Protein AF-A0A7V9L1H3-F1 (afdb_monomer)

Radius of gyration: 30.48 Å; Cα contacts (8 Å, |Δi|>4): 209; chains: 1; bounding box: 63×59×109 Å

Mean predicted aligned error: 13.99 Å

Nearest PDB structures (foldseek):
  8rhf-assembly1_B  TM=8.903E-01  e=8.163E-06  Pseudomonas aeruginosa
  8rhe-assembly2_B  TM=9.253E-01  e=2.000E-05  Pseudomonas aeruginosa
  8rhi-assembly1_A  TM=8.873E-01  e=1.047E-05  Pseudomonas aeruginosa
  8rhf-assembly2_A  TM=8.905E-01  e=1.343E-05  Pseudomonas aeruginosa
  8rhi-assembly1_B  TM=8.835E-01  e=1.559E-05  Pseudomonas aeruginosa

Foldseek 3Di:
DDDDDDDDDDDDDPDDDDDPPDPDDDPDDPPPPPPQVVCCVVVVDGPPDDPQDLVNVVVVLCCVQPPDDPPDPPPPPDDDPPPPDPPPDDPPPQDQLCRLPVVCPCSNVDDDFPADDRDDNVVSSLVCCCPPPPSNVVLVVLLVVLCVVCLVLLQVLCVVLVHGSVCLCQLCVQPSNQQADADPQGQGGSNRDDPVLCVVLPADDDPPDGCSSVSNSVSNSVSVLLVVLCVVPVHNVSSVVVSVPD

Secondary structure (DSSP, 8-state):
-------------------PPPPP--TTPPP----GGGGHHHHSS-TTS----HHHHHHHHHHHHSPPPP--TT--SS------------------HHHH-TT-GGGGGPPPPSSPP---HHHHHHHHHHHH-HHHHHHHHHHHHHHTTTHHHHHHHHHHHT--GGGHHHHHHHHTT-TT-B-TT--BTTTTB-HHHHHHTT--B-SS-BGGG-HHHHHHHHHHHHHHHHHHHSSHHHHHHHHHH-

pLDDT: mean 79.16, std 21.06, range [27.53, 98.44]

Solvent-accessible surface area (backbone atoms only — not comparable to full-atom values): 15414 Å² total; per-residue (Å²): 132,90,80,92,86,90,87,81,90,78,94,76,82,96,79,76,83,83,72,76,75,78,76,84,78,66,100,72,69,77,76,81,77,75,58,54,71,65,46,18,82,77,68,77,41,62,83,89,58,88,72,74,46,73,66,52,53,50,50,51,52,40,52,73,77,51,59,72,82,70,86,56,94,79,69,62,97,65,80,74,77,88,74,86,66,86,67,82,69,76,85,76,80,82,67,54,56,30,74,66,35,72,93,42,61,65,58,69,70,58,84,78,66,79,57,89,80,80,89,45,60,69,56,55,52,51,55,48,34,42,69,72,35,71,67,36,32,52,50,50,54,48,38,59,58,39,37,67,78,48,45,68,62,51,44,52,50,25,58,74,69,72,43,58,59,61,59,56,56,52,27,43,77,60,27,46,50,33,39,77,40,67,46,98,90,54,22,25,4,30,74,40,40,38,68,66,60,32,48,75,53,68,38,56,72,62,99,88,44,57,32,44,44,35,70,68,60,35,49,55,32,44,53,54,49,53,50,53,35,34,72,72,59,76,36,66,68,58,23,55,52,43,67,76,73,106

Sequence (246 aa):
MLWLSGFGASFADPTTTGTQPAPPVKPSEPELTQQLDHRRNVRGCPVGEDCESPDDVLRQFEMERIPPPGRDPWISSERSPATSKLEAGKPRIVKKPSELRPDAPWLDQLALPDLPIRWSQRLADFLVFYRDDPRGRSIMASWLRDQGRYRDLIVAQLRKAKLPEDLLYVAMIESSYDPNTLSRAGALGLWQFMPEAARIYGLRRDRWVDERRDPYRSTIAQMDYFRDLYQRFGEWHIALAAFNVG

Structure (mmCIF, N/CA/C/O backbone):
data_AF-A0A7V9L1H3-F1
#
_entry.id   AF-A0A7V9L1H3-F1
#
loop_
_atom_site.group_PDB
_atom_site.id
_atom_site.type_symbol
_atom_site.label_atom_id
_atom_site.label_alt_id
_atom_site.label_comp_id
_atom_site.label_asym_id
_atom_site.label_entity_id
_atom_site.label_seq_id
_atom_site.pdbx_PDB_ins_code
_atom_site.Cartn_x
_atom_site.Cartn_y
_atom_site.Cartn_z
_atom_site.occupancy
_atom_site.B_iso_or_equiv
_atom_site.auth_seq_id
_atom_site.auth_comp_id
_atom_site.auth_asym_id
_atom_site.auth_atom_id
_atom_site.pdbx_PDB_model_num
ATOM 1 N N . MET A 1 1 ? 25.663 45.304 79.152 1.00 36.34 1 MET A N 1
ATOM 2 C CA . MET A 1 1 ? 27.031 44.842 79.483 1.00 36.34 1 MET A CA 1
ATOM 3 C C . MET A 1 1 ? 27.484 43.971 78.310 1.00 36.34 1 MET A C 1
ATOM 5 O O . MET A 1 1 ? 26.850 42.949 78.120 1.00 36.34 1 MET A O 1
ATOM 9 N N . LEU A 1 2 ? 28.271 44.433 77.317 1.00 27.53 2 LEU A N 1
ATOM 10 C CA . LEU A 1 2 ? 29.734 44.706 77.340 1.00 27.53 2 LEU A CA 1
ATOM 11 C C . LEU A 1 2 ? 30.470 43.508 77.985 1.00 27.53 2 LEU A C 1
ATOM 13 O O . LEU A 1 2 ? 30.200 43.262 79.153 1.00 27.53 2 LEU A O 1
ATOM 17 N N . TRP A 1 3 ? 31.287 42.670 77.321 1.00 30.55 3 TRP A N 1
ATOM 18 C CA . TRP A 1 3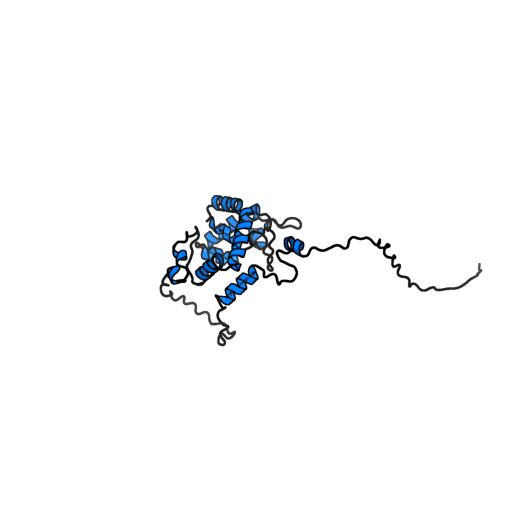 ? 32.437 42.843 76.391 1.00 30.55 3 TRP A CA 1
ATOM 19 C C . TRP A 1 3 ? 32.608 41.563 75.507 1.00 30.55 3 TRP A C 1
ATOM 21 O O . TRP A 1 3 ? 32.222 40.496 75.973 1.00 30.55 3 TRP A O 1
ATOM 31 N N . LEU A 1 4 ? 32.960 41.593 74.199 1.00 32.53 4 LEU A N 1
ATOM 32 C CA . LEU A 1 4 ? 34.310 41.691 73.552 1.00 32.53 4 LEU A CA 1
ATOM 33 C C . LEU A 1 4 ? 35.275 40.566 74.018 1.00 32.53 4 LEU A C 1
ATOM 35 O O . LEU A 1 4 ? 35.394 40.370 75.218 1.00 32.53 4 LEU A O 1
ATOM 39 N N . SER A 1 5 ? 35.974 39.745 73.214 1.00 36.53 5 SER A N 1
ATOM 40 C CA . SER A 1 5 ? 36.691 39.847 71.915 1.00 36.53 5 SER A CA 1
ATOM 41 C C . SER A 1 5 ? 36.932 38.391 71.411 1.00 36.53 5 SER A C 1
ATOM 43 O O . SER A 1 5 ? 36.895 37.484 72.232 1.00 36.53 5 SER A O 1
ATOM 45 N N . GLY A 1 6 ? 37.148 37.992 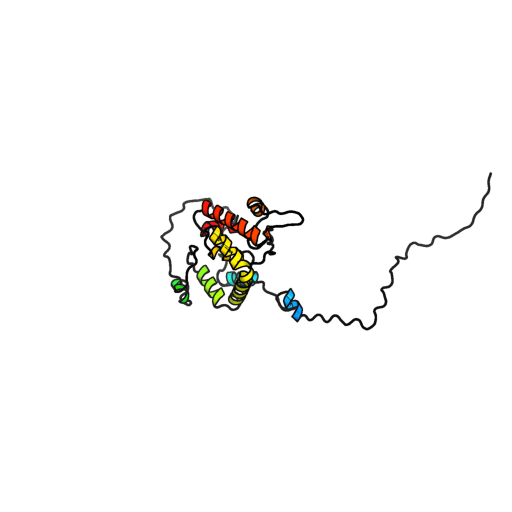70.151 1.00 35.50 6 GLY A N 1
ATOM 46 C CA . GLY A 1 6 ? 37.901 38.550 69.025 1.00 35.50 6 GLY A CA 1
ATOM 47 C C . GLY A 1 6 ? 39.010 37.548 68.634 1.00 35.50 6 GLY A C 1
ATOM 48 O O . GLY A 1 6 ? 39.806 37.230 69.498 1.00 35.50 6 GLY A O 1
ATOM 49 N N . PHE A 1 7 ? 39.003 37.033 67.394 1.00 37.28 7 PHE A N 1
ATOM 50 C CA . PHE A 1 7 ? 40.074 36.406 66.567 1.00 37.28 7 PHE A CA 1
ATOM 51 C C . PHE A 1 7 ? 39.317 35.687 65.423 1.00 37.28 7 PHE A C 1
ATOM 53 O O . PHE A 1 7 ? 38.383 34.948 65.701 1.00 37.28 7 PHE A O 1
ATOM 60 N N . GLY A 1 8 ? 39.537 35.849 64.121 1.00 31.91 8 GLY A N 1
ATOM 61 C CA . GLY A 1 8 ? 40.638 36.408 63.352 1.00 31.91 8 GLY A CA 1
ATOM 62 C C . GLY A 1 8 ? 40.927 35.444 62.191 1.00 31.91 8 GLY A C 1
ATOM 63 O O . GLY A 1 8 ? 41.394 34.346 62.448 1.00 31.91 8 GLY A O 1
ATOM 64 N N . ALA A 1 9 ? 40.666 35.895 60.956 1.00 36.53 9 ALA A N 1
ATOM 65 C CA . ALA A 1 9 ? 41.147 35.377 59.661 1.00 36.53 9 ALA A CA 1
ATOM 66 C C . ALA A 1 9 ? 40.685 33.975 59.194 1.00 36.53 9 ALA A C 1
ATOM 68 O O . ALA A 1 9 ? 40.995 32.956 59.789 1.00 36.53 9 ALA A O 1
ATOM 69 N N . SER A 1 10 ? 40.042 33.880 58.029 1.00 40.47 10 SER A N 1
ATOM 70 C CA . SER A 1 10 ? 40.687 33.911 56.705 1.00 40.47 10 SER A CA 1
ATOM 71 C C . SER A 1 10 ? 39.694 33.372 55.670 1.00 40.47 10 SER A C 1
ATOM 73 O O . SER A 1 10 ? 39.169 32.272 55.821 1.00 40.47 10 SER A O 1
ATOM 75 N N . PHE A 1 11 ? 39.426 34.148 54.621 1.00 42.88 11 PHE A N 1
ATOM 76 C CA . PHE A 1 11 ? 38.683 33.677 53.454 1.00 42.88 11 PHE A CA 1
ATOM 77 C C . PHE A 1 11 ? 39.532 32.645 52.698 1.00 42.88 11 PHE A C 1
ATOM 79 O O . PHE A 1 11 ? 40.702 32.900 52.420 1.00 42.88 11 PHE A O 1
ATOM 86 N N . ALA A 1 12 ? 38.937 31.499 52.368 1.00 42.44 12 ALA A N 1
ATOM 87 C CA . ALA A 1 12 ? 39.444 30.563 51.370 1.00 42.44 12 ALA A CA 1
ATOM 88 C C . ALA A 1 12 ? 38.389 30.418 50.262 1.00 42.44 12 ALA A C 1
ATOM 90 O O . ALA A 1 12 ? 37.199 30.257 50.544 1.00 42.44 12 ALA A O 1
ATOM 91 N N . ASP A 1 13 ? 38.851 30.542 49.019 1.00 41.41 13 ASP A N 1
ATOM 92 C CA . ASP A 1 13 ? 38.076 30.563 47.778 1.00 41.41 13 ASP A CA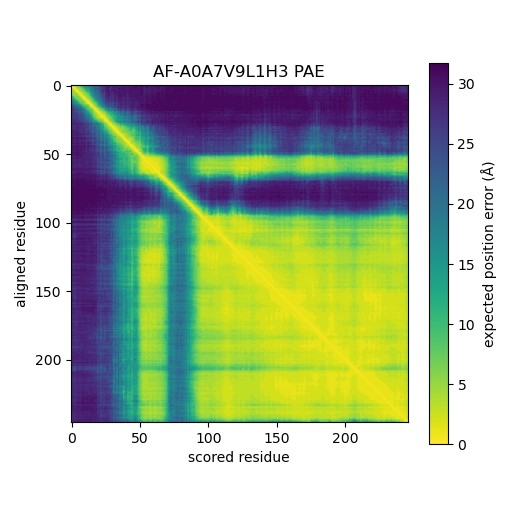 1
ATOM 93 C C . ASP A 1 13 ? 37.189 29.321 47.562 1.00 41.41 13 ASP A C 1
ATOM 95 O O . ASP A 1 13 ? 37.642 28.192 47.772 1.00 41.41 13 ASP A O 1
ATOM 99 N N . PRO A 1 14 ? 35.961 29.473 47.028 1.00 46.81 14 PRO A N 1
ATOM 100 C CA . PRO A 1 14 ? 35.132 28.353 46.609 1.00 46.81 14 PRO A CA 1
ATOM 101 C C . PRO A 1 14 ? 35.470 27.961 45.164 1.00 46.81 14 PRO A C 1
ATOM 103 O O . PRO A 1 14 ? 34.703 28.216 44.240 1.00 46.81 14 PRO A O 1
ATOM 106 N N . THR A 1 15 ? 36.619 27.326 44.940 1.00 50.84 15 THR A N 1
ATOM 107 C CA . THR A 1 15 ? 36.889 26.623 43.674 1.00 50.84 15 THR A CA 1
ATOM 108 C C . THR A 1 15 ? 37.521 25.265 43.929 1.00 50.84 15 THR A C 1
ATOM 110 O O . THR A 1 15 ? 38.724 25.062 43.812 1.00 50.84 15 THR A O 1
ATOM 113 N N . THR A 1 16 ? 36.692 24.273 44.241 1.00 48.38 16 THR A N 1
ATOM 114 C CA . THR A 1 16 ? 37.027 22.884 43.907 1.00 48.38 16 THR A CA 1
ATOM 115 C C . THR A 1 16 ? 35.741 22.130 43.608 1.00 48.38 16 THR A C 1
ATOM 117 O O . THR A 1 16 ? 35.095 21.554 44.479 1.00 48.38 16 THR A O 1
ATOM 120 N N . THR A 1 17 ? 35.336 22.185 42.343 1.00 49.00 17 THR A N 1
ATOM 121 C CA . THR A 1 17 ? 34.316 21.318 41.758 1.00 49.00 17 THR A CA 1
ATOM 122 C C . THR A 1 17 ? 34.774 19.877 41.965 1.00 49.00 17 THR A C 1
ATOM 124 O O . THR A 1 17 ? 35.761 19.445 41.368 1.00 49.00 17 THR A O 1
ATOM 127 N N . GLY A 1 18 ? 34.103 19.155 42.863 1.00 44.78 18 GLY A N 1
ATOM 128 C CA . GLY A 1 18 ? 34.377 17.751 43.146 1.00 44.78 18 GLY A CA 1
ATOM 129 C C . GLY A 1 18 ? 34.168 16.908 41.893 1.00 44.78 18 GLY A C 1
ATOM 130 O O . GLY A 1 18 ? 33.063 16.459 41.612 1.00 44.78 18 GLY A O 1
ATOM 131 N N . THR A 1 19 ? 35.237 16.702 41.131 1.00 50.22 19 THR A N 1
ATOM 132 C CA . THR A 1 19 ? 35.285 15.676 40.096 1.00 50.22 19 THR A CA 1
ATOM 133 C C . THR A 1 19 ? 35.548 14.373 40.830 1.00 50.22 19 THR A C 1
ATOM 135 O O . THR A 1 19 ? 36.647 14.170 41.347 1.00 50.22 19 THR A O 1
ATOM 138 N N . GLN A 1 20 ? 34.535 13.512 40.947 1.00 50.25 20 GLN A N 1
ATOM 139 C CA . GLN A 1 20 ? 34.789 12.137 41.367 1.00 50.25 20 GLN A CA 1
ATOM 140 C C . GLN A 1 20 ? 35.790 11.529 40.373 1.00 50.25 20 GLN A C 1
ATOM 142 O O . GLN A 1 20 ? 35.532 11.576 39.167 1.00 50.25 20 GLN A O 1
ATOM 147 N N . PRO A 1 21 ? 36.930 10.989 40.833 1.00 53.72 21 PRO A N 1
ATOM 148 C CA . PRO A 1 21 ? 37.836 10.285 39.943 1.00 53.72 21 PRO A CA 1
ATOM 149 C C . PRO A 1 21 ? 37.091 9.094 39.339 1.00 53.72 21 PRO A C 1
ATOM 151 O O . PRO A 1 21 ? 36.393 8.364 40.048 1.00 53.72 21 PRO A O 1
ATOM 154 N N . ALA A 1 22 ? 37.218 8.922 38.021 1.00 51.62 22 ALA A N 1
ATOM 155 C CA . ALA A 1 22 ? 36.672 7.762 37.334 1.00 51.62 22 ALA A CA 1
ATOM 156 C C . ALA A 1 22 ? 37.179 6.479 38.023 1.00 51.62 22 ALA A C 1
ATOM 158 O O . ALA A 1 22 ? 38.352 6.423 38.412 1.00 51.62 22 ALA A O 1
ATOM 159 N N . PRO A 1 23 ? 36.323 5.458 38.209 1.00 56.88 23 PRO A N 1
ATOM 160 C CA . PRO A 1 23 ? 36.763 4.198 38.784 1.00 56.88 23 PRO A CA 1
ATOM 161 C C . PRO A 1 23 ? 37.913 3.615 37.943 1.00 56.88 23 PRO A C 1
ATOM 163 O O . PRO A 1 23 ? 37.923 3.786 36.721 1.00 56.88 23 PRO A O 1
ATOM 166 N N . PRO A 1 24 ? 38.890 2.938 38.570 1.00 60.31 24 PRO A N 1
ATOM 167 C CA . PRO A 1 24 ? 40.033 2.385 37.857 1.00 60.31 24 PRO A CA 1
ATOM 168 C C . PRO A 1 24 ? 39.555 1.377 36.806 1.00 60.31 24 PRO A C 1
ATOM 170 O O . PRO A 1 24 ? 38.952 0.354 37.141 1.00 60.31 24 PRO A O 1
ATOM 173 N N . VAL A 1 25 ? 39.825 1.674 35.532 1.00 58.38 25 VAL A N 1
ATOM 174 C CA . VAL A 1 25 ? 39.568 0.764 34.410 1.00 58.38 25 VAL A CA 1
ATOM 175 C C . VAL A 1 25 ? 40.461 -0.461 34.604 1.00 58.38 25 VAL A C 1
ATOM 177 O O . VAL A 1 25 ? 41.689 -0.353 34.618 1.00 58.38 25 VAL A O 1
ATOM 180 N N . LYS A 1 26 ? 39.857 -1.634 34.818 1.00 60.50 26 LYS A N 1
ATOM 181 C CA . LYS A 1 26 ? 40.601 -2.899 34.884 1.00 60.50 26 LYS A CA 1
ATOM 182 C C . LYS A 1 26 ? 41.245 -3.144 33.509 1.00 60.50 26 LYS A C 1
ATOM 184 O O . LYS A 1 26 ? 40.543 -3.001 32.512 1.00 60.50 26 LYS A O 1
ATOM 189 N N . PRO A 1 27 ? 42.523 -3.557 33.415 1.00 58.84 27 PRO A N 1
ATOM 190 C CA . PRO A 1 27 ? 43.254 -3.688 32.144 1.00 58.84 27 PRO A CA 1
ATOM 191 C C . PRO A 1 27 ? 42.817 -4.888 31.276 1.00 58.84 27 PRO A C 1
ATOM 193 O O . PRO A 1 27 ? 43.611 -5.448 30.528 1.00 58.84 27 PRO A O 1
ATOM 196 N N . SER A 1 28 ? 41.559 -5.312 31.376 1.00 64.62 28 SER A N 1
ATOM 197 C CA . SER A 1 28 ? 41.017 -6.449 30.636 1.00 64.62 28 SER A CA 1
ATOM 198 C C . SER A 1 28 ? 39.518 -6.310 30.359 1.00 64.62 28 SER A C 1
ATOM 200 O O . SER A 1 28 ? 38.790 -7.304 30.419 1.00 64.62 28 SER A O 1
ATOM 202 N N . GLU A 1 29 ? 39.018 -5.098 30.101 1.00 58.91 29 GLU A N 1
ATOM 203 C CA . GLU A 1 29 ? 37.732 -5.011 29.405 1.00 58.91 29 GLU A CA 1
ATOM 204 C C . GLU A 1 29 ? 37.926 -5.615 28.010 1.00 58.91 29 GLU A C 1
ATOM 206 O O . GLU A 1 29 ? 38.851 -5.204 27.304 1.00 58.91 29 GLU A O 1
ATOM 211 N N . PRO A 1 30 ? 37.131 -6.626 27.612 1.00 60.28 30 PRO A N 1
ATOM 212 C CA . PRO A 1 30 ? 37.202 -7.116 26.252 1.00 60.28 30 PRO A CA 1
ATOM 213 C C . PRO A 1 30 ? 36.810 -5.955 25.347 1.00 60.28 30 PRO A C 1
ATOM 215 O O . PRO A 1 30 ? 35.710 -5.411 25.463 1.00 60.28 30 PRO A O 1
ATOM 218 N N . GLU A 1 31 ? 37.731 -5.555 24.476 1.00 60.97 31 GLU A N 1
ATOM 219 C CA . GLU A 1 31 ? 37.465 -4.547 23.465 1.00 60.97 31 GLU A CA 1
ATOM 220 C C . GLU A 1 31 ? 36.213 -4.982 22.698 1.00 60.97 31 GLU A C 1
ATOM 222 O O . GLU A 1 31 ? 36.146 -6.088 22.146 1.00 60.97 31 GLU A O 1
ATOM 227 N N . LEU A 1 32 ? 35.168 -4.154 22.767 1.00 55.31 32 LEU A N 1
ATOM 228 C CA . LEU A 1 32 ? 33.851 -4.468 22.230 1.00 55.31 32 LEU A CA 1
ATOM 229 C C . LEU A 1 32 ? 33.981 -4.490 20.707 1.00 55.31 32 LEU A C 1
ATOM 231 O O . LEU A 1 32 ? 33.828 -3.471 20.036 1.00 55.31 32 LEU A O 1
ATOM 235 N N . THR A 1 33 ? 34.338 -5.657 20.170 1.00 60.06 33 THR A N 1
ATOM 236 C CA . THR A 1 33 ? 34.606 -5.836 18.747 1.00 60.06 33 THR A CA 1
ATOM 237 C C . THR A 1 33 ? 33.269 -5.741 18.033 1.00 60.06 33 THR A C 1
ATOM 239 O O . THR A 1 33 ? 32.492 -6.696 17.975 1.00 60.06 33 THR A O 1
ATOM 242 N N . GLN A 1 34 ? 32.952 -4.544 17.547 1.00 63.31 34 GLN A N 1
ATOM 243 C CA . GLN A 1 34 ? 31.734 -4.306 16.793 1.00 63.31 34 GLN A CA 1
ATOM 244 C C . GLN A 1 34 ? 31.874 -5.034 15.458 1.00 63.31 34 GLN A C 1
ATOM 246 O O . GLN A 1 34 ? 32.519 -4.538 14.540 1.00 63.31 34 GLN A O 1
ATOM 251 N N . GLN A 1 35 ? 31.278 -6.220 15.344 1.00 63.25 35 GLN A N 1
ATOM 252 C CA . GLN A 1 35 ? 31.163 -6.903 14.060 1.00 63.25 35 GLN A CA 1
ATOM 253 C C . GLN A 1 35 ? 30.224 -6.079 13.173 1.00 63.25 35 GLN A C 1
ATOM 255 O O . GLN A 1 35 ? 28.999 -6.145 13.301 1.00 63.25 35 GLN A O 1
ATOM 260 N N . LEU A 1 36 ? 30.817 -5.245 12.316 1.00 58.25 36 LEU A N 1
ATOM 261 C CA . LEU A 1 36 ? 30.108 -4.328 11.421 1.00 58.25 36 LEU A CA 1
ATOM 262 C C . LEU A 1 36 ? 29.114 -5.080 10.522 1.00 58.25 36 LEU A C 1
ATOM 264 O O . LEU A 1 36 ? 28.019 -4.580 10.273 1.00 58.25 36 LEU A O 1
ATOM 268 N N . ASP A 1 37 ? 29.438 -6.321 10.158 1.00 57.66 37 ASP A N 1
ATOM 269 C CA . ASP A 1 37 ? 28.577 -7.206 9.370 1.00 57.66 37 ASP A CA 1
ATOM 270 C C . ASP A 1 37 ? 27.294 -7.615 10.105 1.00 57.66 37 ASP A C 1
ATOM 272 O O . ASP A 1 37 ? 26.237 -7.716 9.487 1.00 57.66 37 ASP A O 1
ATOM 276 N N . HIS A 1 38 ? 27.320 -7.768 11.434 1.00 57.78 38 HIS A N 1
ATOM 277 C CA . HIS A 1 38 ? 26.111 -8.105 12.204 1.00 57.78 38 HIS A CA 1
ATOM 278 C C . HIS A 1 38 ? 25.186 -6.910 12.408 1.00 57.78 38 HIS A C 1
ATOM 280 O O . HIS A 1 38 ? 23.989 -7.085 12.644 1.00 57.78 38 HIS A O 1
ATOM 286 N N . ARG A 1 39 ? 25.697 -5.683 12.245 1.00 56.72 39 ARG A N 1
ATOM 287 C CA . ARG A 1 39 ? 24.848 -4.485 12.182 1.00 56.72 39 ARG A CA 1
ATOM 288 C C . ARG A 1 39 ? 24.020 -4.425 10.903 1.00 56.72 39 ARG A C 1
ATOM 290 O O . ARG A 1 39 ? 23.013 -3.719 10.893 1.00 56.72 39 ARG A O 1
ATOM 297 N N . ARG A 1 40 ? 24.356 -5.208 9.872 1.00 53.62 40 ARG A N 1
ATOM 298 C CA . ARG A 1 40 ? 23.541 -5.354 8.659 1.00 53.62 40 ARG A CA 1
ATOM 299 C C . ARG A 1 40 ?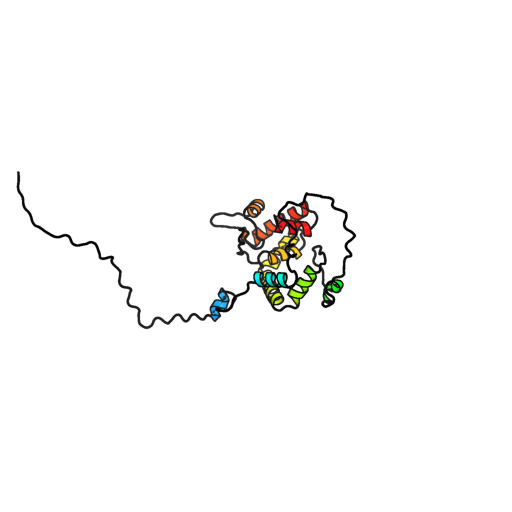 22.138 -5.875 8.962 1.00 53.62 40 ARG A C 1
ATOM 301 O O . ARG A 1 40 ? 21.188 -5.415 8.348 1.00 53.62 40 ARG A O 1
ATOM 308 N N . ASN A 1 41 ? 21.980 -6.752 9.952 1.00 50.41 41 ASN A N 1
ATOM 309 C CA . ASN A 1 41 ? 20.659 -7.248 10.357 1.00 50.41 41 ASN A CA 1
ATOM 310 C C . ASN A 1 41 ? 19.788 -6.168 11.022 1.00 50.41 41 ASN A C 1
ATOM 312 O O . ASN A 1 41 ? 18.573 -6.313 11.075 1.00 50.41 41 ASN A O 1
ATOM 316 N N . VAL A 1 42 ? 20.402 -5.088 11.517 1.00 52.84 42 VAL A N 1
ATOM 317 C CA . VAL A 1 42 ? 19.711 -3.948 12.142 1.00 52.84 42 VAL A CA 1
ATOM 318 C C . VAL A 1 42 ? 19.483 -2.822 11.132 1.00 52.84 42 VAL A C 1
ATOM 320 O O . VAL A 1 42 ? 18.434 -2.189 11.136 1.00 52.84 42 VAL A O 1
ATOM 323 N N . ARG A 1 43 ? 20.468 -2.565 10.264 1.00 52.53 43 ARG A N 1
ATOM 324 C CA . ARG A 1 43 ? 20.473 -1.455 9.299 1.00 52.53 43 ARG A CA 1
ATOM 325 C C . ARG A 1 43 ? 19.966 -1.846 7.906 1.00 52.53 43 ARG A C 1
ATOM 327 O O . ARG A 1 43 ? 19.781 -0.977 7.068 1.00 52.53 43 ARG A O 1
ATOM 334 N N . GLY A 1 44 ? 19.809 -3.141 7.641 1.00 52.66 44 GLY A N 1
ATOM 335 C CA . GLY A 1 44 ? 19.466 -3.704 6.334 1.00 52.66 44 GLY A CA 1
ATOM 336 C C . GLY A 1 44 ? 20.617 -3.735 5.320 1.00 52.66 44 GLY A C 1
ATOM 337 O O . GLY A 1 44 ? 20.485 -4.393 4.293 1.00 52.66 44 GLY A O 1
ATOM 338 N N . CYS A 1 45 ? 21.747 -3.067 5.581 1.00 56.59 45 CYS A N 1
ATOM 339 C CA . CYS A 1 45 ? 22.848 -2.889 4.626 1.00 56.59 45 CYS A CA 1
ATOM 340 C C . CYS A 1 45 ? 24.235 -2.807 5.312 1.00 56.59 45 CYS A C 1
ATOM 342 O O . CYS A 1 45 ? 24.294 -2.568 6.526 1.00 56.59 45 CYS A O 1
ATOM 344 N N . PRO A 1 46 ? 25.340 -3.055 4.575 1.00 55.31 46 PRO A N 1
ATOM 345 C CA . PRO A 1 46 ? 26.708 -2.997 5.101 1.00 55.31 46 PRO A CA 1
ATOM 346 C C . PRO A 1 46 ? 27.102 -1.599 5.601 1.00 55.31 46 PRO A C 1
ATOM 348 O O . PRO A 1 46 ? 26.563 -0.580 5.175 1.00 55.31 46 PRO A O 1
ATOM 351 N N . VAL A 1 47 ? 28.066 -1.530 6.522 1.00 50.25 47 VAL A N 1
ATOM 352 C CA . VAL A 1 47 ? 28.600 -0.251 7.012 1.00 50.25 47 VAL A CA 1
ATOM 353 C C . VAL A 1 47 ? 29.631 0.279 6.010 1.00 50.25 47 VAL A C 1
ATOM 355 O O . VAL A 1 47 ? 30.686 -0.325 5.867 1.00 50.25 47 VAL A O 1
ATOM 358 N N . GLY A 1 48 ? 29.345 1.413 5.361 1.00 55.84 48 GLY A N 1
ATOM 359 C CA . GLY A 1 48 ? 30.279 2.096 4.449 1.00 55.84 48 GLY A CA 1
ATOM 360 C C . GLY A 1 48 ? 29.796 2.239 3.003 1.00 55.84 48 GLY A C 1
ATOM 361 O O . GLY A 1 48 ? 30.448 2.929 2.228 1.00 55.84 48 GLY A O 1
ATOM 362 N N . GLU A 1 49 ? 28.655 1.642 2.660 1.00 57.25 49 GLU A N 1
ATOM 363 C CA . GLU A 1 49 ? 27.964 1.858 1.385 1.00 57.25 49 GLU A CA 1
ATOM 364 C C . GLU A 1 49 ? 26.751 2.770 1.601 1.00 57.25 49 GLU A C 1
ATOM 366 O O . GLU A 1 49 ? 26.045 2.649 2.612 1.00 57.25 49 GLU A O 1
ATOM 371 N N . ASP A 1 50 ? 26.506 3.680 0.656 1.00 58.41 50 ASP A N 1
ATOM 372 C CA . ASP A 1 50 ? 25.261 4.440 0.605 1.00 58.41 50 ASP A CA 1
ATOM 373 C C . ASP A 1 50 ? 24.120 3.450 0.368 1.00 58.41 50 ASP A C 1
ATOM 375 O O . ASP A 1 50 ? 23.979 2.846 -0.694 1.00 58.41 50 ASP A O 1
ATOM 379 N N . CYS A 1 51 ? 23.343 3.213 1.420 1.00 61.47 51 CYS A N 1
ATOM 380 C CA . CYS A 1 51 ? 22.225 2.289 1.384 1.00 61.47 51 CYS A CA 1
ATOM 381 C C . CYS A 1 51 ? 21.087 2.987 0.639 1.00 61.47 51 CYS A C 1
ATOM 383 O O . CYS A 1 51 ? 20.330 3.740 1.253 1.00 61.47 51 CYS A O 1
ATOM 385 N N . GLU A 1 52 ? 20.989 2.785 -0.673 1.00 70.06 52 GLU A N 1
ATOM 386 C CA . GLU A 1 52 ? 19.844 3.283 -1.432 1.00 70.06 52 GLU A CA 1
ATOM 387 C C . GLU A 1 52 ? 18.570 2.650 -0.872 1.00 70.06 52 GLU A C 1
ATOM 389 O O . GLU A 1 52 ? 18.423 1.424 -0.815 1.00 70.06 52 GLU A O 1
ATOM 394 N N . SER A 1 53 ? 17.645 3.490 -0.408 1.00 79.31 53 SER A N 1
ATOM 395 C CA . SER A 1 53 ? 16.343 2.996 0.019 1.00 79.31 53 SER A CA 1
ATOM 396 C C . SER A 1 53 ? 15.557 2.499 -1.202 1.00 79.31 53 SER A C 1
ATOM 398 O O . SER A 1 53 ? 15.772 2.995 -2.313 1.00 79.31 53 SER A O 1
ATOM 400 N N . PRO A 1 54 ? 14.607 1.560 -1.036 1.00 81.44 54 PRO A N 1
ATOM 401 C CA . PRO A 1 54 ? 13.692 1.186 -2.114 1.00 81.44 54 PRO A CA 1
ATOM 402 C C . PRO A 1 54 ? 13.045 2.400 -2.799 1.00 81.44 54 PRO A C 1
ATOM 404 O O . PRO A 1 54 ? 12.922 2.418 -4.021 1.00 81.44 54 PRO A O 1
ATOM 407 N N . ASP A 1 55 ? 12.712 3.441 -2.032 1.00 81.69 55 ASP A N 1
ATOM 408 C CA . ASP A 1 55 ? 12.150 4.688 -2.556 1.00 81.69 55 ASP A CA 1
ATOM 409 C C . ASP A 1 55 ? 13.142 5.463 -3.431 1.00 81.69 55 ASP A C 1
ATOM 411 O O . ASP A 1 55 ? 12.747 6.057 -4.436 1.00 81.69 55 ASP A O 1
ATOM 415 N N . ASP A 1 56 ? 14.428 5.472 -3.072 1.00 85.50 56 ASP A N 1
ATOM 416 C CA . ASP A 1 56 ? 15.468 6.135 -3.864 1.00 85.50 56 ASP A CA 1
ATOM 417 C C . ASP A 1 56 ? 15.706 5.395 -5.181 1.00 85.50 56 ASP A C 1
ATOM 419 O O . ASP A 1 56 ? 15.767 6.033 -6.232 1.00 85.50 56 ASP A O 1
ATOM 423 N N . VAL A 1 57 ? 15.717 4.060 -5.147 1.00 86.44 57 VAL A N 1
ATOM 424 C CA . VAL A 1 57 ? 15.807 3.211 -6.343 1.00 86.44 57 VAL A CA 1
ATOM 425 C C . VAL A 1 57 ? 14.613 3.437 -7.273 1.00 86.44 57 VAL A C 1
ATOM 427 O O . VAL A 1 57 ? 14.787 3.588 -8.484 1.00 86.44 57 VAL A O 1
ATOM 430 N N . LEU A 1 58 ? 13.392 3.476 -6.729 1.00 85.88 58 LEU A N 1
ATOM 431 C CA . LEU A 1 58 ? 12.185 3.744 -7.515 1.00 85.88 58 LEU A CA 1
ATOM 432 C C . LEU A 1 58 ? 12.217 5.148 -8.118 1.00 85.88 58 LEU A C 1
ATOM 434 O O . LEU A 1 58 ? 11.919 5.309 -9.300 1.00 85.88 58 LEU A O 1
ATOM 438 N N . ARG A 1 59 ? 12.633 6.157 -7.343 1.00 85.88 59 ARG A N 1
ATOM 439 C CA . ARG A 1 59 ? 12.787 7.532 -7.833 1.00 85.88 59 ARG A CA 1
ATOM 440 C C . ARG A 1 59 ? 13.821 7.609 -8.951 1.00 85.88 59 ARG A C 1
ATOM 442 O O . ARG A 1 59 ? 13.575 8.273 -9.953 1.00 85.88 59 ARG A O 1
ATOM 449 N N . GLN A 1 60 ? 14.956 6.934 -8.801 1.00 85.62 60 GLN A N 1
ATOM 450 C CA . GLN A 1 60 ? 15.983 6.880 -9.833 1.00 85.62 60 GLN A CA 1
ATOM 451 C C . GLN A 1 60 ? 15.437 6.235 -11.112 1.00 85.62 60 GLN A C 1
ATOM 453 O O . GLN A 1 60 ? 15.558 6.820 -12.188 1.00 85.62 60 GLN A O 1
ATOM 458 N N . PHE A 1 61 ? 14.779 5.079 -10.996 1.00 88.38 61 PHE A N 1
ATOM 459 C CA . PHE A 1 61 ? 14.140 4.411 -12.129 1.00 88.38 61 PHE A CA 1
ATOM 460 C C . PHE A 1 61 ? 13.119 5.321 -12.829 1.00 88.38 61 PHE A C 1
ATOM 462 O O . PHE A 1 61 ? 13.113 5.418 -14.060 1.00 88.38 61 PHE A O 1
ATOM 469 N N . GLU A 1 62 ? 12.283 6.024 -12.060 1.00 84.75 62 GLU A N 1
ATOM 470 C CA . GLU A 1 62 ? 11.340 6.997 -12.608 1.00 84.75 62 GLU A CA 1
ATOM 471 C C . GLU A 1 62 ? 12.055 8.108 -13.370 1.00 84.75 62 GLU A C 1
ATOM 473 O O . GLU A 1 62 ? 11.669 8.396 -14.494 1.00 84.75 62 GLU A O 1
ATOM 478 N N . MET A 1 63 ? 13.116 8.699 -12.820 1.00 82.75 63 MET A N 1
ATOM 479 C CA . MET A 1 63 ? 13.865 9.756 -13.507 1.00 82.75 63 MET A CA 1
ATOM 480 C C . MET A 1 63 ? 14.533 9.264 -14.800 1.00 82.75 63 MET A C 1
ATOM 482 O O . MET A 1 63 ? 14.589 10.013 -15.775 1.00 82.75 63 MET A O 1
ATOM 486 N N . GLU A 1 64 ? 15.010 8.017 -14.825 1.00 84.94 64 GLU A N 1
ATOM 487 C CA . GLU A 1 64 ? 15.647 7.393 -15.992 1.00 84.94 64 GLU A CA 1
ATOM 488 C C . GLU A 1 64 ? 14.648 7.093 -17.121 1.00 84.94 64 GLU A C 1
ATOM 490 O O . GLU A 1 64 ? 14.944 7.321 -18.296 1.00 84.94 64 GLU A O 1
ATOM 495 N N . ARG A 1 65 ? 13.466 6.558 -16.788 1.00 81.75 65 ARG A N 1
ATOM 496 C CA . ARG A 1 65 ? 12.475 6.091 -17.778 1.00 81.75 65 ARG A CA 1
ATOM 497 C C . ARG A 1 65 ? 11.363 7.087 -18.068 1.00 81.75 65 ARG A C 1
ATOM 499 O O . ARG A 1 65 ? 10.744 7.024 -19.129 1.00 81.75 65 ARG A O 1
ATOM 506 N N . ILE A 1 66 ? 11.093 7.979 -17.128 1.00 73.81 66 ILE A N 1
ATOM 507 C CA . ILE A 1 66 ? 9.964 8.905 -17.125 1.00 73.81 66 ILE A CA 1
ATOM 508 C C . ILE A 1 66 ? 10.494 10.264 -16.660 1.00 73.81 66 ILE A C 1
ATOM 510 O O . ILE A 1 66 ? 10.164 10.724 -15.561 1.00 73.81 66 ILE A O 1
ATOM 514 N N . PRO A 1 67 ? 11.338 10.928 -17.470 1.00 66.38 67 PRO A N 1
ATOM 515 C CA . PRO A 1 67 ? 11.814 12.249 -17.109 1.00 66.38 67 PRO A CA 1
ATOM 516 C C . PRO A 1 67 ? 10.598 13.149 -16.844 1.00 66.38 67 PRO A C 1
ATOM 518 O O . PRO A 1 67 ? 9.622 13.093 -17.607 1.00 66.38 67 PRO A O 1
ATOM 521 N N . PRO A 1 68 ? 10.610 13.952 -15.762 1.00 61.41 68 PRO A N 1
ATOM 522 C CA . PRO A 1 68 ? 9.532 14.894 -15.518 1.00 61.41 68 PRO A CA 1
ATOM 523 C C . PRO A 1 68 ? 9.355 15.752 -16.775 1.00 61.41 68 PRO A C 1
ATOM 525 O O . PRO A 1 68 ? 10.357 16.052 -17.438 1.00 61.41 68 PRO A O 1
ATOM 528 N N . PRO A 1 69 ? 8.114 16.137 -17.133 1.00 57.75 69 PRO A N 1
ATOM 529 C CA . PRO A 1 69 ? 7.913 17.061 -18.239 1.00 57.75 69 PRO A CA 1
ATOM 530 C C . PRO A 1 69 ? 8.848 18.244 -18.001 1.00 57.75 69 PRO A C 1
ATOM 532 O O . PRO A 1 69 ? 8.865 18.802 -16.898 1.00 57.75 69 PRO A O 1
ATOM 535 N N . GLY A 1 70 ? 9.711 18.525 -18.984 1.00 53.38 70 GLY A N 1
ATOM 536 C CA . GLY A 1 70 ? 10.722 19.566 -18.854 1.00 53.38 70 GLY A CA 1
ATOM 537 C C . GLY A 1 70 ? 10.065 20.833 -18.320 1.00 53.38 70 GLY A C 1
ATOM 538 O O . GLY A 1 70 ? 8.933 21.140 -18.697 1.00 53.38 70 GLY A O 1
ATOM 539 N N . ARG A 1 71 ? 10.736 21.551 -17.410 1.00 47.69 71 ARG A N 1
ATOM 540 C CA . ARG A 1 71 ? 10.318 22.919 -17.089 1.00 47.69 71 ARG A CA 1
ATOM 541 C C . ARG A 1 71 ? 10.335 23.683 -18.402 1.00 47.69 71 ARG A C 1
ATOM 543 O O . ARG A 1 71 ? 11.407 24.021 -18.896 1.00 47.69 71 ARG A O 1
ATOM 550 N N . ASP A 1 72 ? 9.160 23.879 -18.977 1.00 40.16 72 ASP A N 1
ATOM 551 C CA . ASP A 1 72 ? 9.019 24.650 -20.192 1.00 40.16 72 ASP A CA 1
ATOM 552 C C . ASP A 1 72 ? 9.488 26.073 -19.853 1.00 40.16 72 ASP A C 1
ATOM 554 O O . ASP A 1 72 ? 8.929 26.679 -18.931 1.00 40.16 72 ASP A O 1
ATOM 558 N N . PRO A 1 73 ? 10.502 26.635 -20.537 1.00 45.66 73 PRO A N 1
ATOM 559 C CA . PRO A 1 73 ? 10.954 28.007 -20.286 1.00 45.66 73 PRO A CA 1
ATOM 560 C C . PRO A 1 73 ? 9.849 29.049 -20.522 1.00 45.66 73 PRO A C 1
ATOM 562 O O . PRO A 1 73 ? 10.007 30.215 -20.170 1.00 45.66 73 PRO A O 1
ATOM 565 N N . TRP A 1 74 ? 8.740 28.620 -21.131 1.00 42.84 74 TRP A N 1
ATOM 566 C CA . TRP A 1 74 ? 7.613 29.431 -21.567 1.00 42.84 74 TRP A CA 1
ATOM 567 C C . TRP A 1 74 ? 6.357 29.294 -20.694 1.00 42.84 74 TRP A C 1
ATOM 569 O O . TRP A 1 74 ? 5.371 29.975 -20.967 1.00 42.84 74 TRP A O 1
ATOM 579 N N . ILE A 1 75 ? 6.369 28.480 -19.628 1.00 47.22 75 ILE A N 1
ATOM 580 C CA . ILE A 1 75 ? 5.317 28.528 -18.597 1.00 47.22 75 ILE A CA 1
ATOM 581 C C . ILE A 1 75 ? 5.757 29.551 -17.546 1.00 47.22 75 ILE A C 1
ATOM 583 O O . ILE A 1 75 ? 6.397 29.225 -16.544 1.00 47.22 75 ILE A O 1
ATOM 587 N N . SER A 1 76 ? 5.449 30.822 -17.805 1.00 41.72 76 SER A N 1
ATOM 588 C CA . SER A 1 76 ? 5.561 31.882 -16.806 1.00 41.72 76 SER A CA 1
ATOM 589 C C . SER A 1 76 ? 4.574 31.630 -15.660 1.00 41.72 76 SER A C 1
ATOM 591 O O . SER A 1 76 ? 3.511 31.037 -15.836 1.00 41.72 76 SER A O 1
ATOM 593 N N . SER A 1 77 ? 4.914 32.102 -14.461 1.00 43.22 77 SER A N 1
ATOM 594 C CA . SER A 1 77 ? 4.110 32.030 -13.229 1.00 43.22 77 SER A CA 1
ATOM 595 C C . SER A 1 77 ? 2.798 32.830 -13.272 1.00 43.22 77 SER A C 1
ATOM 597 O O . SER A 1 77 ? 2.240 33.177 -12.231 1.00 43.22 77 SER A O 1
ATOM 599 N N . GLU A 1 78 ? 2.290 33.144 -14.458 1.00 42.56 78 GLU A N 1
ATOM 600 C CA . GLU A 1 78 ? 0.999 33.779 -14.638 1.00 42.56 78 GLU A CA 1
ATOM 601 C C . GLU A 1 78 ? -0.042 32.691 -14.879 1.00 42.56 78 GLU A C 1
ATOM 603 O O . GLU A 1 78 ? -0.027 31.958 -15.866 1.00 42.56 78 GLU A O 1
ATOM 608 N N . ARG A 1 79 ? -0.934 32.568 -13.896 1.00 43.44 79 ARG A N 1
ATOM 609 C CA . ARG A 1 79 ? -2.154 31.765 -13.912 1.00 43.44 79 ARG A CA 1
ATOM 610 C C . ARG A 1 79 ? -2.751 31.712 -15.324 1.00 43.44 79 ARG A C 1
ATOM 612 O O . ARG A 1 79 ? -3.341 32.688 -15.778 1.00 43.44 79 ARG A O 1
ATOM 619 N N . SER A 1 80 ? -2.645 30.556 -15.982 1.00 36.25 80 SER A N 1
ATOM 620 C CA . SER A 1 80 ? -3.420 30.287 -17.195 1.00 36.25 80 SER A CA 1
ATOM 621 C C . SER A 1 80 ? -4.899 30.558 -16.896 1.00 36.25 80 SER A C 1
ATOM 623 O O . SER A 1 80 ? -5.400 30.077 -15.870 1.00 36.25 80 SER A O 1
ATOM 625 N N . PRO A 1 81 ? -5.617 31.336 -17.725 1.00 36.69 81 PRO A N 1
ATOM 626 C CA . PRO A 1 81 ? -7.035 31.542 -17.509 1.00 36.69 81 PRO A CA 1
ATOM 627 C C . PRO A 1 81 ? -7.730 30.188 -17.631 1.00 36.69 81 PRO A C 1
ATOM 629 O O . PRO A 1 81 ? -7.466 29.412 -18.552 1.00 36.69 81 PRO A O 1
ATOM 632 N N . ALA A 1 82 ? -8.608 29.902 -16.671 1.00 44.84 82 ALA A N 1
ATOM 633 C CA . ALA A 1 82 ? -9.443 28.716 -16.665 1.00 44.84 82 ALA A CA 1
ATOM 634 C C . ALA A 1 82 ? -10.359 28.732 -17.897 1.00 44.84 82 ALA A C 1
ATOM 636 O O . ALA A 1 82 ? -11.476 29.237 -17.855 1.00 44.84 82 ALA A O 1
ATOM 637 N N . THR A 1 83 ? -9.894 28.168 -19.007 1.00 41.06 83 THR A N 1
ATOM 638 C CA . THR A 1 83 ? -10.754 27.802 -20.130 1.00 41.06 83 THR A CA 1
ATOM 639 C C . THR A 1 83 ? -11.017 26.310 -20.038 1.00 41.06 83 THR A C 1
ATOM 641 O O . THR A 1 83 ? -10.453 25.472 -20.730 1.00 41.06 83 THR A O 1
ATOM 644 N N . SER A 1 84 ? -11.913 25.983 -19.110 1.00 50.75 84 SER A N 1
ATOM 645 C CA . SER A 1 84 ? -12.641 24.724 -19.105 1.00 50.75 84 SER A CA 1
ATOM 646 C C . SER A 1 84 ? -13.557 24.691 -20.332 1.00 50.75 84 SER A C 1
ATOM 648 O O . SER A 1 84 ? -14.728 25.066 -20.272 1.00 50.75 84 SER A O 1
ATOM 650 N N . LYS A 1 85 ? -13.032 24.202 -21.449 1.00 43.47 85 LYS A N 1
ATOM 651 C CA . LYS A 1 85 ? -13.815 23.327 -22.315 1.00 43.47 85 LYS A CA 1
ATOM 652 C C . LYS A 1 85 ? -13.117 21.978 -22.299 1.00 43.47 85 LYS A C 1
ATOM 654 O O . LYS A 1 85 ? -12.048 21.830 -22.881 1.00 43.47 85 LYS A O 1
ATOM 659 N N . LEU A 1 86 ? -13.711 21.006 -21.600 1.00 52.62 86 LEU A N 1
ATOM 660 C CA . LEU A 1 86 ? -13.443 19.599 -21.880 1.00 52.62 86 LEU A CA 1
ATOM 661 C C . LEU A 1 86 ? -13.944 19.335 -23.305 1.00 52.62 86 LEU A C 1
ATOM 663 O O . LEU A 1 86 ? -15.080 18.919 -23.514 1.00 52.62 86 LEU A O 1
ATOM 667 N N . GLU A 1 87 ? -13.114 19.644 -24.295 1.00 49.00 87 GLU A N 1
ATOM 668 C CA . GLU A 1 87 ? -13.252 19.063 -25.623 1.00 49.00 87 GLU A CA 1
ATOM 669 C C . GLU A 1 87 ? -13.201 17.544 -25.432 1.00 49.00 87 GLU A C 1
ATOM 671 O O . GLU A 1 87 ? -12.261 17.019 -24.825 1.00 49.00 87 GLU A O 1
ATOM 676 N N . ALA A 1 88 ? -14.239 16.838 -25.887 1.00 53.78 88 ALA A N 1
ATOM 677 C CA . ALA A 1 88 ? -14.272 15.385 -25.865 1.00 53.78 88 ALA A CA 1
ATOM 678 C C . ALA A 1 88 ? -13.090 14.876 -26.703 1.00 53.78 88 ALA A C 1
ATOM 680 O O . ALA A 1 88 ? -13.120 14.895 -27.933 1.00 53.78 88 ALA A O 1
ATOM 681 N N . GLY A 1 89 ? -12.003 14.504 -26.021 1.00 48.94 89 GLY A N 1
ATOM 682 C CA . GLY A 1 89 ? -10.773 14.068 -26.662 1.00 48.94 89 GLY A CA 1
ATOM 683 C C . GLY A 1 89 ? -11.052 12.919 -27.626 1.00 48.94 89 GLY A C 1
ATOM 684 O O . GLY A 1 89 ? -11.847 12.029 -27.319 1.00 48.94 89 GLY A O 1
ATOM 685 N N . LYS A 1 90 ? -10.390 12.940 -28.792 1.00 46.25 90 LYS A N 1
ATOM 686 C CA . LYS A 1 90 ? -10.417 11.845 -29.777 1.00 46.25 90 LYS A CA 1
ATOM 687 C C . LYS A 1 90 ? -10.331 10.492 -29.054 1.00 46.25 90 LYS A C 1
ATOM 689 O O . LYS A 1 90 ? -9.525 10.388 -28.122 1.00 46.25 90 LYS A O 1
ATOM 694 N N . PRO A 1 91 ? -11.100 9.466 -29.471 1.00 50.00 91 PRO A N 1
ATOM 695 C CA . PRO A 1 91 ? -11.059 8.161 -28.827 1.00 50.00 91 PRO A CA 1
ATOM 696 C C . PRO A 1 91 ? -9.609 7.680 -28.792 1.00 50.00 91 PRO A C 1
ATOM 698 O O . PRO A 1 91 ? -8.971 7.491 -29.830 1.00 50.00 91 PRO A O 1
ATOM 701 N N . ARG A 1 92 ? -9.055 7.571 -27.581 1.00 60.75 92 ARG A N 1
ATOM 702 C CA . ARG A 1 92 ? -7.698 7.071 -27.386 1.00 60.75 92 ARG A CA 1
ATOM 703 C C . ARG A 1 92 ? -7.687 5.622 -27.851 1.00 60.75 92 ARG A C 1
ATOM 705 O O . ARG A 1 92 ? -8.390 4.790 -27.286 1.00 60.75 92 ARG A O 1
ATOM 712 N N . ILE A 1 93 ? -6.897 5.337 -28.882 1.00 62.88 93 ILE A N 1
ATOM 713 C CA . ILE A 1 93 ? -6.669 3.972 -29.352 1.00 62.88 93 ILE A CA 1
ATOM 714 C C . ILE A 1 93 ? -6.032 3.202 -28.193 1.00 62.88 93 ILE A C 1
ATOM 716 O O . ILE A 1 93 ? -4.944 3.558 -27.730 1.00 62.88 93 ILE A O 1
ATOM 720 N N . VAL A 1 94 ? -6.735 2.184 -27.700 1.00 69.94 94 VAL A N 1
ATOM 721 C CA . VAL A 1 94 ? -6.229 1.291 -26.656 1.00 69.94 94 VAL A CA 1
ATOM 722 C C . VAL A 1 94 ? -5.208 0.374 -27.316 1.00 69.94 94 VAL A C 1
ATOM 724 O O . VAL A 1 94 ? -5.571 -0.595 -27.977 1.00 69.94 94 VAL A O 1
ATOM 727 N N . LYS A 1 95 ? -3.930 0.734 -27.191 1.00 78.31 95 LYS A N 1
ATOM 728 C CA . LYS A 1 95 ? -2.822 -0.110 -27.642 1.00 78.31 95 LYS A CA 1
ATOM 729 C C . LYS A 1 95 ? -2.770 -1.382 -26.807 1.00 78.31 95 LYS A C 1
ATOM 731 O O . LYS A 1 95 ? -3.016 -1.335 -25.597 1.00 78.31 95 LYS A O 1
ATOM 736 N N . LYS A 1 96 ? -2.413 -2.498 -27.438 1.00 84.19 96 LYS A N 1
ATOM 737 C CA . LYS A 1 96 ? -2.113 -3.730 -26.698 1.00 84.19 96 LYS A CA 1
ATOM 738 C C . LYS A 1 96 ? -0.860 -3.545 -25.831 1.00 84.19 96 LYS A C 1
ATOM 740 O O . LYS A 1 96 ? -0.008 -2.720 -26.165 1.00 84.19 96 LYS A O 1
ATOM 745 N N . PRO A 1 97 ? -0.709 -4.312 -24.741 1.00 87.12 97 PRO A N 1
ATOM 746 C CA . PRO A 1 97 ? 0.488 -4.248 -23.902 1.00 87.12 97 PRO A CA 1
ATOM 747 C C . PRO A 1 97 ? 1.785 -4.467 -24.694 1.00 87.12 97 PRO A C 1
ATOM 749 O O . PRO A 1 97 ? 2.716 -3.671 -24.578 1.00 87.12 97 PRO A O 1
ATOM 752 N N . SER A 1 98 ? 1.817 -5.470 -25.574 1.00 86.56 98 SER A N 1
ATOM 753 C CA . SER A 1 98 ? 2.951 -5.726 -26.475 1.00 86.56 98 SER A CA 1
ATOM 754 C C . SER A 1 98 ? 3.218 -4.612 -27.494 1.00 86.56 98 SER A C 1
ATOM 756 O O . SER A 1 98 ? 4.353 -4.432 -27.922 1.00 86.56 98 SER A O 1
ATOM 758 N N . GLU A 1 99 ? 2.218 -3.807 -27.859 1.00 88.94 99 GLU A N 1
ATOM 759 C CA . GLU A 1 99 ? 2.414 -2.634 -28.724 1.00 88.94 99 GLU A CA 1
ATOM 760 C C . GLU A 1 99 ? 3.040 -1.452 -27.967 1.00 88.94 99 GLU A C 1
ATOM 762 O O . GLU A 1 99 ? 3.659 -0.581 -28.580 1.00 88.94 99 GLU A O 1
ATOM 767 N N . LEU A 1 100 ? 2.872 -1.399 -26.642 1.00 89.44 100 LEU A N 1
ATOM 768 C CA . LEU A 1 100 ? 3.537 -0.426 -25.769 1.00 89.44 100 LEU A CA 1
ATOM 769 C C . LEU A 1 100 ? 4.985 -0.847 -25.478 1.00 89.44 100 LEU A C 1
ATOM 771 O O . LEU A 1 100 ? 5.878 -0.004 -25.398 1.00 89.44 100 LEU A O 1
ATOM 775 N N . ARG A 1 101 ? 5.234 -2.154 -25.339 1.00 89.69 101 ARG A N 1
ATOM 776 C CA . ARG A 1 101 ? 6.565 -2.726 -25.092 1.00 89.69 101 ARG A CA 1
ATOM 777 C C . ARG A 1 101 ? 6.815 -3.961 -25.964 1.00 89.69 101 ARG A C 1
ATOM 779 O O . ARG A 1 101 ? 6.611 -5.086 -25.504 1.00 89.69 101 ARG A O 1
ATOM 786 N N . PRO A 1 102 ? 7.290 -3.765 -27.212 1.00 91.56 102 PRO A N 1
ATOM 787 C CA . PRO A 1 102 ? 7.540 -4.863 -28.152 1.00 91.56 102 PRO A CA 1
ATOM 788 C C . PRO A 1 102 ? 8.603 -5.864 -27.684 1.00 91.56 102 PRO A C 1
ATOM 790 O O . PRO A 1 102 ? 8.590 -7.023 -28.086 1.00 91.56 102 PRO A O 1
ATOM 793 N N . ASP A 1 103 ? 9.515 -5.426 -26.819 1.00 91.88 103 ASP A N 1
ATOM 794 C CA . ASP A 1 103 ? 10.548 -6.245 -26.186 1.00 91.88 103 ASP A CA 1
ATOM 795 C C . ASP A 1 103 ? 10.011 -7.143 -25.054 1.00 91.88 103 ASP A C 1
ATOM 797 O O . ASP A 1 103 ? 10.721 -8.024 -24.573 1.00 91.88 103 ASP A O 1
ATOM 801 N N . ALA A 1 104 ? 8.747 -6.966 -24.656 1.00 92.75 104 ALA A N 1
ATOM 802 C CA . ALA A 1 104 ? 8.094 -7.691 -23.571 1.00 92.75 104 ALA A CA 1
ATOM 803 C C . ALA A 1 104 ? 6.761 -8.340 -24.018 1.00 92.75 104 ALA A C 1
ATOM 805 O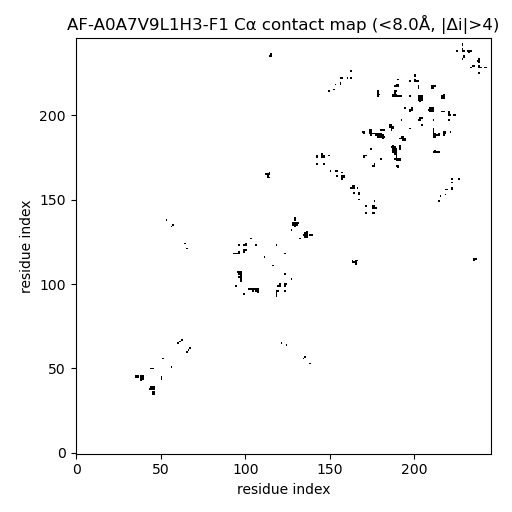 O . ALA A 1 104 ? 5.698 -8.017 -23.482 1.00 92.75 104 ALA A O 1
ATOM 806 N N . PRO A 1 105 ? 6.776 -9.317 -24.952 1.00 92.69 105 PRO A N 1
ATOM 807 C CA . PRO A 1 105 ? 5.553 -9.953 -25.471 1.00 92.69 105 PRO A CA 1
ATOM 808 C C . PRO A 1 105 ? 4.761 -10.738 -24.411 1.00 92.69 105 PRO A C 1
ATOM 810 O O . PRO A 1 105 ? 3.588 -11.047 -24.598 1.00 92.69 105 PRO A O 1
ATOM 813 N N . TRP A 1 106 ? 5.387 -11.052 -23.275 1.00 93.69 106 TRP A N 1
ATOM 814 C CA . TRP A 1 106 ? 4.747 -11.719 -22.142 1.00 93.69 106 TRP A CA 1
ATOM 815 C C . TRP A 1 106 ? 3.669 -10.864 -21.458 1.00 93.69 106 TRP A C 1
ATOM 817 O O . TRP A 1 106 ? 2.835 -11.419 -20.748 1.00 93.69 106 TRP A O 1
ATOM 827 N N . LEU A 1 107 ? 3.658 -9.541 -21.666 1.00 93.62 107 LEU A N 1
ATOM 828 C CA . LEU A 1 107 ? 2.652 -8.649 -21.080 1.00 93.62 107 LEU A CA 1
ATOM 829 C C . LEU A 1 107 ? 1.224 -9.002 -21.524 1.00 93.62 107 LEU A C 1
ATOM 831 O O . LEU A 1 107 ? 0.286 -8.843 -20.747 1.00 93.62 107 LEU A O 1
ATOM 835 N N . ASP A 1 108 ? 1.065 -9.542 -22.735 1.00 91.88 108 ASP A N 1
ATOM 836 C CA . ASP A 1 108 ? -0.235 -9.959 -23.278 1.00 91.88 108 ASP A CA 1
ATOM 837 C C . ASP A 1 108 ? -0.790 -11.228 -22.606 1.00 91.88 108 ASP A C 1
ATOM 839 O O . ASP A 1 108 ? -1.963 -11.555 -22.770 1.00 91.88 108 ASP A O 1
ATOM 843 N N . GLN A 1 109 ? 0.048 -11.959 -21.865 1.00 92.31 109 GLN A N 1
ATOM 844 C CA . GLN A 1 109 ? -0.292 -13.244 -21.241 1.00 92.31 109 GLN A CA 1
ATOM 845 C C . GLN A 1 109 ? -0.617 -13.105 -19.749 1.00 92.31 109 GLN A C 1
ATOM 847 O O . GLN A 1 109 ? -0.860 -14.103 -19.071 1.00 92.31 109 GLN A O 1
ATOM 852 N N . LEU A 1 110 ? -0.585 -11.883 -19.214 1.00 91.94 110 LEU A N 1
ATOM 853 C CA . LEU A 1 110 ? -0.826 -11.635 -17.800 1.00 91.94 110 LEU A CA 1
ATOM 854 C C . LEU A 1 110 ? -2.290 -11.868 -17.427 1.00 91.94 110 LEU A C 1
ATOM 856 O O . LEU A 1 110 ? -3.207 -11.372 -18.083 1.00 91.94 110 LEU A O 1
ATOM 860 N N . ALA A 1 111 ? -2.496 -12.567 -16.311 1.00 92.06 111 ALA A N 1
ATOM 861 C CA . ALA A 1 111 ? -3.775 -12.551 -15.622 1.00 92.06 111 ALA A CA 1
ATOM 862 C C . ALA A 1 111 ? -3.997 -11.151 -15.036 1.00 92.06 111 ALA A C 1
ATOM 864 O O . ALA A 1 111 ? -3.133 -10.621 -14.334 1.00 92.06 111 ALA A O 1
ATOM 865 N N . LEU A 1 112 ? -5.137 -10.546 -15.360 1.00 91.06 112 LEU A N 1
ATOM 866 C CA . LEU A 1 112 ? -5.500 -9.232 -14.845 1.00 91.06 112 LEU A CA 1
ATOM 867 C C . LEU A 1 112 ? -6.070 -9.356 -13.425 1.00 91.06 112 LEU A C 1
ATOM 869 O O . LEU A 1 112 ? -6.735 -10.355 -13.138 1.00 91.06 112 LEU A O 1
ATOM 873 N N . PRO A 1 113 ? -5.833 -8.356 -12.558 1.00 93.19 113 PRO A N 1
ATOM 874 C CA . PRO A 1 113 ? -6.430 -8.320 -11.234 1.00 93.19 113 PRO A CA 1
ATOM 875 C C . PRO A 1 113 ? -7.939 -8.073 -11.301 1.00 93.19 113 PRO A C 1
ATOM 877 O O . PRO A 1 113 ? -8.489 -7.685 -12.335 1.00 93.19 113 PRO A O 1
ATOM 880 N N . ASP A 1 114 ? -8.599 -8.218 -10.159 1.00 93.00 114 ASP A N 1
ATOM 881 C CA . ASP A 1 114 ? -10.010 -7.883 -9.964 1.00 93.00 114 ASP A CA 1
ATOM 882 C C . ASP A 1 114 ? -10.288 -6.365 -9.891 1.00 93.00 114 ASP A C 1
ATOM 884 O O . ASP A 1 114 ? -11.431 -5.928 -9.722 1.00 93.00 114 ASP A O 1
ATOM 888 N N . LEU A 1 115 ? -9.252 -5.550 -10.113 1.00 91.94 115 LEU A N 1
ATOM 889 C CA . LEU A 1 115 ? -9.322 -4.105 -10.287 1.00 91.94 115 LEU A CA 1
ATOM 890 C C . LEU A 1 115 ? -9.236 -3.705 -11.771 1.00 91.94 115 LEU A C 1
ATOM 892 O O . LEU A 1 115 ? -8.418 -4.238 -12.523 1.00 91.94 115 LEU A O 1
ATOM 896 N N . PRO A 1 116 ? -10.018 -2.704 -12.219 1.00 90.06 116 PRO A N 1
ATOM 897 C CA . PRO A 1 116 ? -9.945 -2.225 -13.593 1.00 90.06 116 PRO A CA 1
ATOM 898 C C . PRO A 1 116 ? -8.605 -1.523 -13.860 1.00 90.06 116 PRO A C 1
ATOM 900 O O . PRO A 1 116 ? -8.325 -0.459 -13.304 1.00 90.06 116 PRO A O 1
ATOM 903 N N . ILE A 1 117 ? -7.798 -2.087 -14.762 1.00 88.44 117 ILE A N 1
ATOM 904 C CA . ILE A 1 117 ? -6.510 -1.521 -15.189 1.00 88.44 117 ILE A CA 1
ATOM 905 C C . ILE A 1 117 ? -6.650 -0.772 -16.515 1.00 88.44 117 ILE A C 1
ATOM 907 O O . ILE A 1 117 ? -7.336 -1.210 -17.439 1.00 88.44 117 ILE A O 1
ATOM 911 N N . ARG A 1 118 ? -5.915 0.339 -16.641 1.00 87.19 118 ARG A N 1
ATOM 912 C CA . ARG A 1 118 ? -5.647 0.996 -17.926 1.00 87.19 118 ARG A CA 1
ATOM 913 C C . ARG A 1 118 ? -4.186 0.809 -18.320 1.00 87.19 118 ARG A C 1
ATOM 915 O O . ARG A 1 118 ? -3.284 1.242 -17.604 1.00 87.19 118 ARG A O 1
ATOM 922 N N . TRP A 1 119 ? -3.962 0.206 -19.483 1.00 89.50 119 TRP A N 1
ATOM 923 C CA . TRP A 1 119 ? -2.624 0.056 -20.045 1.00 89.50 119 TRP A CA 1
ATOM 924 C C . TRP A 1 119 ? -2.022 1.410 -20.421 1.00 89.50 119 TRP A C 1
ATOM 926 O O . TRP A 1 119 ? -2.673 2.264 -21.025 1.00 89.50 119 TRP A O 1
ATOM 936 N N . SER A 1 120 ? -0.760 1.605 -20.051 1.00 90.00 120 SER A N 1
ATOM 937 C CA . SER A 1 120 ? 0.032 2.787 -20.380 1.00 90.00 120 SER A CA 1
ATOM 938 C C . SER A 1 120 ? 1.496 2.395 -20.546 1.00 90.00 120 SER A C 1
ATOM 940 O O . SER A 1 120 ? 1.920 1.368 -20.014 1.00 90.00 120 SER A O 1
ATOM 942 N N . GLN A 1 121 ? 2.269 3.223 -21.254 1.00 89.19 121 GLN A N 1
ATOM 943 C CA . GLN A 1 121 ? 3.716 3.029 -21.388 1.00 89.19 121 GLN A CA 1
ATOM 944 C C . GLN A 1 121 ? 4.380 2.892 -20.012 1.00 89.19 121 GLN A C 1
ATOM 946 O O . GLN A 1 121 ? 5.086 1.924 -19.759 1.00 89.19 121 GLN A O 1
ATOM 951 N N . ARG A 1 122 ? 4.030 3.804 -19.093 1.00 89.75 122 ARG A N 1
ATOM 952 C CA . ARG A 1 122 ? 4.506 3.817 -17.706 1.00 89.75 122 ARG A CA 1
ATOM 953 C C . ARG A 1 122 ? 4.246 2.491 -16.995 1.00 89.75 122 ARG A C 1
ATOM 955 O O . ARG A 1 122 ? 5.161 1.943 -16.396 1.00 89.75 122 ARG A O 1
ATOM 962 N N . LEU A 1 123 ? 3.023 1.961 -17.070 1.00 91.50 123 LEU A N 1
ATOM 963 C CA . LEU A 1 123 ? 2.697 0.679 -16.439 1.00 91.50 123 LEU A CA 1
ATOM 964 C C . LEU A 1 123 ? 3.555 -0.459 -17.009 1.00 91.50 123 LEU A C 1
ATOM 966 O O . LEU A 1 123 ? 4.106 -1.248 -16.248 1.00 91.50 123 LEU A O 1
ATOM 970 N N . ALA A 1 124 ? 3.693 -0.525 -18.334 1.00 93.06 124 ALA A N 1
ATOM 971 C CA . ALA A 1 124 ? 4.509 -1.546 -18.981 1.00 93.06 124 ALA A CA 1
ATOM 972 C C . ALA A 1 124 ? 5.994 -1.434 -18.580 1.00 93.06 124 ALA A C 1
ATOM 974 O O . ALA A 1 124 ? 6.640 -2.450 -18.329 1.00 93.06 124 ALA A O 1
ATOM 975 N N . ASP A 1 125 ? 6.514 -0.211 -18.434 1.00 92.69 125 ASP A N 1
ATOM 976 C CA . ASP A 1 125 ? 7.878 0.040 -17.961 1.00 92.69 125 ASP A CA 1
ATOM 977 C C . ASP A 1 125 ? 8.102 -0.459 -16.531 1.00 92.69 125 ASP A C 1
ATOM 979 O O . ASP A 1 125 ? 9.084 -1.162 -16.286 1.00 92.69 125 ASP A O 1
ATOM 983 N N . PHE A 1 126 ? 7.172 -0.180 -15.614 1.00 93.56 126 PHE A N 1
ATOM 984 C CA . PHE A 1 126 ? 7.236 -0.688 -14.241 1.00 93.56 126 PHE A CA 1
ATOM 985 C C . PHE A 1 126 ? 7.126 -2.212 -14.164 1.00 93.56 126 PHE A C 1
ATOM 987 O O . PHE A 1 126 ? 7.860 -2.841 -13.405 1.00 93.56 126 PHE A O 1
ATOM 994 N N . LEU A 1 127 ? 6.246 -2.827 -14.955 1.00 94.44 127 LEU A N 1
ATOM 995 C CA . LEU A 1 127 ? 6.110 -4.285 -14.983 1.00 94.44 127 LEU A CA 1
ATOM 996 C C . LEU A 1 127 ? 7.403 -4.964 -15.450 1.00 94.44 127 LEU A C 1
ATOM 998 O O . LEU A 1 127 ? 7.822 -5.959 -14.858 1.00 94.44 127 LEU A O 1
ATOM 1002 N N . VAL A 1 128 ? 8.062 -4.408 -16.470 1.00 94.31 128 VAL A N 1
ATOM 1003 C CA . VAL A 1 128 ? 9.377 -4.888 -16.912 1.00 94.31 128 VAL A CA 1
ATOM 1004 C C . VAL A 1 128 ? 10.437 -4.652 -15.837 1.00 94.31 128 VAL A C 1
ATOM 1006 O O . VAL A 1 128 ? 11.217 -5.556 -15.556 1.00 94.31 128 VAL A O 1
ATOM 1009 N N . PHE A 1 129 ? 10.441 -3.494 -15.177 1.00 94.38 129 PHE A N 1
ATOM 1010 C CA . PHE A 1 129 ? 11.371 -3.209 -14.083 1.00 94.38 129 PHE A CA 1
ATOM 1011 C C . PHE A 1 129 ? 11.264 -4.221 -12.937 1.00 94.38 129 PHE A C 1
ATOM 1013 O O . PHE A 1 129 ? 12.262 -4.828 -12.558 1.00 94.38 129 PHE A O 1
ATOM 1020 N N . TYR A 1 130 ? 10.059 -4.479 -12.422 1.00 94.31 130 TYR A N 1
ATOM 1021 C CA . TYR A 1 130 ? 9.878 -5.424 -11.316 1.00 94.31 130 TYR A CA 1
ATOM 1022 C C . TYR A 1 130 ? 10.206 -6.876 -11.687 1.00 94.31 130 TYR A C 1
ATOM 1024 O O . TYR A 1 130 ? 10.519 -7.678 -10.805 1.00 94.31 130 TYR A O 1
ATOM 1032 N N . ARG A 1 131 ? 10.141 -7.230 -12.975 1.00 93.94 131 ARG A N 1
ATOM 1033 C CA . ARG A 1 131 ? 10.411 -8.587 -13.457 1.00 93.94 131 ARG A CA 1
ATOM 1034 C C . ARG A 1 131 ? 11.874 -8.810 -13.841 1.00 93.94 131 ARG A C 1
ATOM 1036 O O . ARG A 1 131 ? 12.435 -9.847 -13.474 1.00 93.94 131 ARG A O 1
ATOM 1043 N N . ASP A 1 132 ? 12.461 -7.886 -14.592 1.00 93.38 132 ASP A N 1
ATOM 1044 C CA . ASP A 1 132 ? 13.719 -8.094 -15.314 1.00 93.38 132 ASP A CA 1
ATOM 1045 C C . ASP A 1 132 ? 14.895 -7.294 -14.709 1.00 93.38 132 ASP A C 1
ATOM 1047 O O . ASP A 1 132 ? 16.033 -7.755 -14.793 1.00 93.38 132 ASP A O 1
ATOM 1051 N N . ASP A 1 133 ? 14.658 -6.153 -14.040 1.00 92.75 133 ASP A N 1
ATOM 1052 C CA . ASP A 1 133 ? 15.717 -5.381 -13.362 1.00 92.75 133 ASP A CA 1
ATOM 1053 C C . ASP A 1 133 ? 16.032 -5.997 -11.979 1.00 92.75 133 ASP A C 1
ATOM 1055 O O . ASP A 1 133 ? 15.121 -6.161 -11.158 1.00 92.75 133 ASP A O 1
ATOM 1059 N N . PRO A 1 134 ? 17.299 -6.337 -11.660 1.00 91.88 134 PRO 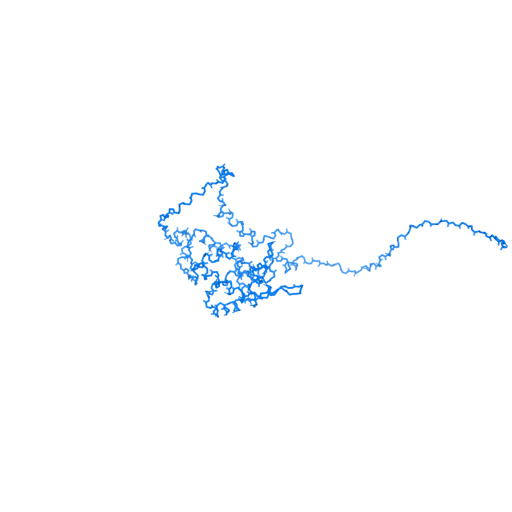A N 1
ATOM 1060 C CA . PRO A 1 134 ? 17.671 -6.893 -10.357 1.00 91.88 134 PRO A CA 1
ATOM 1061 C C . PRO A 1 134 ? 17.233 -6.036 -9.162 1.00 91.88 134 PRO A C 1
ATOM 1063 O O . PRO A 1 134 ? 16.836 -6.586 -8.131 1.00 91.88 134 PRO A O 1
ATOM 1066 N N . ARG A 1 135 ? 17.261 -4.704 -9.305 1.00 91.50 135 ARG A N 1
ATOM 1067 C CA . ARG A 1 135 ? 16.851 -3.756 -8.263 1.00 91.50 135 ARG A CA 1
ATOM 1068 C C . ARG A 1 135 ? 15.358 -3.909 -7.976 1.00 91.50 135 ARG A C 1
ATOM 1070 O O . ARG A 1 135 ? 14.973 -4.178 -6.835 1.00 91.50 135 ARG A O 1
ATOM 1077 N N . GLY A 1 136 ? 14.539 -3.851 -9.028 1.00 92.12 136 GLY A N 1
ATOM 1078 C CA . GLY A 1 136 ? 13.086 -4.021 -8.962 1.00 92.12 136 GLY A CA 1
ATOM 1079 C C . GLY A 1 136 ? 12.674 -5.396 -8.439 1.00 92.12 136 GLY A C 1
ATOM 1080 O O . GLY A 1 136 ? 11.815 -5.492 -7.562 1.00 92.12 136 GLY A O 1
ATOM 1081 N N . ARG A 1 137 ? 13.348 -6.461 -8.888 1.00 93.44 137 ARG A N 1
ATOM 1082 C CA . ARG A 1 137 ? 13.131 -7.822 -8.373 1.00 93.44 137 ARG A CA 1
ATOM 1083 C C . ARG A 1 137 ? 13.400 -7.926 -6.875 1.00 93.44 137 ARG A C 1
ATOM 1085 O O . ARG A 1 137 ? 12.661 -8.622 -6.182 1.00 93.44 137 ARG A O 1
ATOM 1092 N N . SER A 1 138 ? 14.444 -7.265 -6.371 1.00 91.44 138 SER A N 1
ATOM 1093 C CA . SER A 1 138 ? 14.778 -7.298 -4.942 1.00 91.44 138 SER A CA 1
ATOM 1094 C C . SER A 1 138 ? 13.708 -6.606 -4.089 1.00 91.44 138 SER A C 1
ATOM 1096 O O . SER A 1 138 ? 13.289 -7.159 -3.069 1.00 91.44 138 SER A O 1
ATOM 1098 N N . ILE A 1 139 ? 13.201 -5.460 -4.563 1.00 91.06 139 ILE A N 1
ATOM 1099 C CA . ILE A 1 139 ? 12.122 -4.698 -3.924 1.00 91.06 139 ILE A CA 1
ATOM 1100 C C . ILE A 1 139 ? 10.857 -5.556 -3.884 1.00 91.06 139 ILE A C 1
ATOM 1102 O O . ILE A 1 139 ? 10.316 -5.816 -2.810 1.00 91.06 139 ILE A O 1
ATOM 1106 N N . MET A 1 140 ? 10.448 -6.088 -5.040 1.00 93.44 140 MET A N 1
ATOM 1107 C CA . MET A 1 140 ? 9.266 -6.941 -5.155 1.00 93.44 140 MET A CA 1
ATOM 1108 C C . MET A 1 140 ? 9.377 -8.194 -4.275 1.00 93.44 140 MET A C 1
ATOM 1110 O O . MET A 1 140 ? 8.427 -8.562 -3.588 1.00 93.44 140 MET A O 1
ATOM 1114 N N . ALA A 1 141 ? 10.548 -8.837 -4.230 1.00 92.56 141 ALA A N 1
ATOM 1115 C CA . ALA A 1 141 ? 10.775 -9.993 -3.367 1.00 92.56 141 ALA A CA 1
ATOM 1116 C C . ALA A 1 141 ? 10.652 -9.646 -1.874 1.00 92.56 141 ALA A C 1
ATOM 1118 O O . ALA A 1 141 ? 10.159 -10.467 -1.098 1.00 92.56 141 ALA A O 1
ATOM 1119 N N . SER A 1 142 ? 11.083 -8.449 -1.459 1.00 91.25 142 SER A N 1
ATOM 1120 C CA . SER A 1 142 ? 10.886 -7.991 -0.082 1.00 91.25 142 SER A CA 1
ATOM 1121 C C . SER A 1 142 ? 9.413 -7.766 0.226 1.00 91.25 142 SER A C 1
ATOM 1123 O O . SER A 1 142 ? 8.902 -8.324 1.193 1.00 91.25 142 SER A O 1
ATOM 1125 N N . TRP A 1 143 ? 8.709 -7.047 -0.645 1.00 93.12 143 TRP A N 1
ATOM 1126 C CA . TRP A 1 143 ? 7.282 -6.786 -0.491 1.00 93.12 143 TRP A CA 1
ATOM 1127 C C . TRP A 1 143 ? 6.442 -8.060 -0.417 1.00 93.12 143 TRP A C 1
ATOM 1129 O O . TRP A 1 143 ? 5.585 -8.170 0.455 1.00 93.12 143 TRP A O 1
ATOM 1139 N N . LEU A 1 144 ? 6.710 -9.053 -1.269 1.00 93.38 144 LEU A N 1
ATOM 1140 C CA . LEU A 1 144 ? 6.007 -10.341 -1.237 1.00 93.38 144 LEU A CA 1
ATOM 1141 C C . LEU A 1 144 ? 6.298 -11.138 0.045 1.00 93.38 144 LEU A C 1
ATOM 1143 O O . LEU A 1 144 ? 5.418 -11.835 0.552 1.00 93.38 144 LEU A O 1
ATOM 1147 N N . ARG A 1 145 ? 7.514 -11.028 0.595 1.00 93.88 145 ARG A N 1
ATOM 1148 C CA . ARG A 1 145 ? 7.860 -11.637 1.887 1.00 93.88 145 ARG A CA 1
ATOM 1149 C C . ARG A 1 145 ? 7.072 -10.993 3.025 1.00 93.88 145 ARG A C 1
ATOM 1151 O O . ARG A 1 145 ? 6.510 -11.706 3.854 1.00 93.88 145 ARG A O 1
ATOM 1158 N N . ASP A 1 146 ? 7.024 -9.665 3.061 1.00 92.81 146 ASP A N 1
ATOM 1159 C CA . ASP A 1 146 ? 6.356 -8.918 4.131 1.00 92.81 146 ASP A CA 1
ATOM 1160 C C . ASP A 1 146 ? 4.827 -9.011 4.032 1.00 92.81 146 ASP A C 1
ATOM 1162 O O . ASP A 1 146 ? 4.155 -9.170 5.054 1.00 92.81 146 ASP A O 1
ATOM 1166 N N . GLN A 1 147 ? 4.289 -9.077 2.809 1.00 95.44 147 GLN A N 1
ATOM 1167 C CA . GLN A 1 147 ? 2.884 -9.378 2.532 1.00 95.44 147 GLN A CA 1
ATOM 1168 C C . GLN A 1 147 ? 2.415 -10.644 3.254 1.00 95.44 147 GLN A C 1
ATOM 1170 O O . GLN A 1 147 ? 1.312 -10.666 3.801 1.00 95.44 147 GLN A O 1
ATOM 1175 N N . GLY A 1 148 ? 3.245 -11.692 3.293 1.00 95.19 148 GLY A N 1
ATOM 1176 C CA . GLY A 1 148 ? 2.905 -12.969 3.926 1.00 95.19 148 GLY A CA 1
ATOM 1177 C C . GLY A 1 148 ? 2.466 -12.851 5.392 1.00 95.19 148 GLY A C 1
ATOM 1178 O O . GLY A 1 148 ? 1.719 -13.701 5.864 1.00 95.19 148 GLY A O 1
ATOM 1179 N N . ARG A 1 149 ? 2.857 -11.781 6.101 1.00 95.88 149 ARG A N 1
ATOM 1180 C CA . ARG A 1 149 ? 2.489 -11.550 7.510 1.00 95.88 149 ARG A CA 1
ATOM 1181 C C . ARG A 1 149 ? 1.024 -11.158 7.699 1.00 95.88 149 ARG A C 1
ATOM 1183 O O . ARG A 1 149 ? 0.439 -11.488 8.726 1.00 95.88 149 ARG A O 1
ATOM 1190 N N . TYR A 1 150 ? 0.442 -10.446 6.731 1.00 97.31 150 TYR A N 1
ATOM 1191 C CA . TYR A 1 150 ? -0.89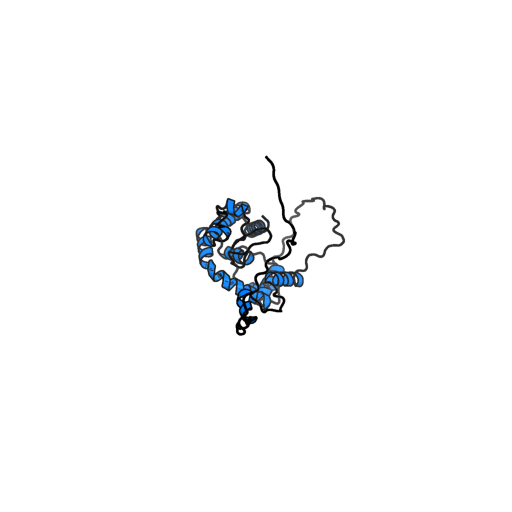6 -9.849 6.856 1.00 97.31 150 TYR A CA 1
ATOM 1192 C C . TYR A 1 150 ? -1.852 -10.233 5.728 1.00 97.31 150 TYR A C 1
ATOM 1194 O O . TYR A 1 150 ? -3.032 -9.895 5.798 1.00 97.31 150 TYR A O 1
ATOM 1202 N N . ARG A 1 151 ? -1.380 -10.955 4.706 1.00 97.50 151 ARG A N 1
ATOM 1203 C CA . ARG A 1 151 ? -2.170 -11.337 3.531 1.00 97.50 151 ARG A CA 1
ATOM 1204 C C . ARG A 1 151 ? -3.515 -11.947 3.905 1.00 97.50 151 ARG A C 1
ATOM 1206 O O . ARG A 1 151 ? -4.545 -11.457 3.456 1.00 97.50 151 ARG A O 1
ATOM 1213 N N . ASP A 1 152 ? -3.509 -12.989 4.729 1.00 97.94 152 ASP A N 1
ATOM 1214 C CA . ASP A 1 152 ? -4.731 -13.736 5.037 1.00 97.94 152 ASP A CA 1
ATOM 1215 C C . ASP A 1 152 ? -5.713 -12.902 5.866 1.00 97.94 152 ASP A C 1
ATOM 1217 O O . ASP A 1 152 ? -6.920 -12.960 5.636 1.00 97.94 152 ASP A O 1
ATOM 1221 N N . LEU A 1 153 ? -5.195 -12.057 6.765 1.00 98.12 153 LEU A N 1
ATOM 1222 C CA . LEU A 1 153 ? -5.989 -11.078 7.504 1.00 98.12 153 LEU A CA 1
ATOM 1223 C C . LEU A 1 153 ? -6.686 -10.101 6.546 1.00 98.12 153 LEU A C 1
ATOM 1225 O O . LEU A 1 153 ? -7.900 -9.920 6.633 1.00 98.12 153 LEU A O 1
ATOM 1229 N N . ILE A 1 154 ? -5.927 -9.481 5.640 1.00 98.38 154 ILE A N 1
ATOM 1230 C CA . ILE A 1 154 ? -6.435 -8.454 4.722 1.00 98.38 154 ILE A CA 1
ATOM 1231 C C . ILE A 1 154 ? -7.442 -9.061 3.743 1.00 98.38 154 ILE A C 1
ATOM 1233 O O . ILE A 1 154 ? -8.553 -8.550 3.615 1.00 98.38 154 ILE A O 1
ATOM 1237 N N . VAL A 1 155 ? -7.105 -10.193 3.119 1.00 98.31 155 VAL A N 1
ATOM 1238 C CA . VAL A 1 155 ? -7.990 -10.901 2.181 1.00 98.31 155 VAL A CA 1
ATOM 1239 C C . VAL A 1 155 ? -9.292 -11.328 2.861 1.00 98.31 155 VAL A C 1
ATOM 1241 O O . VAL A 1 155 ? -10.369 -11.173 2.284 1.00 98.31 155 VAL A O 1
ATOM 1244 N N . ALA A 1 156 ? -9.239 -11.814 4.105 1.00 98.44 156 ALA A N 1
ATOM 1245 C CA . ALA A 1 156 ? -10.447 -12.166 4.847 1.00 98.44 156 ALA A CA 1
ATOM 1246 C C . ALA A 1 156 ? -11.365 -10.951 5.077 1.00 98.44 156 ALA A C 1
ATOM 1248 O O . ALA A 1 156 ? -12.584 -11.070 4.920 1.00 98.44 156 ALA A O 1
ATOM 1249 N N . GLN A 1 157 ? -10.803 -9.782 5.411 1.00 98.44 157 GLN A N 1
ATOM 1250 C CA . GLN A 1 157 ? -11.595 -8.560 5.589 1.00 98.44 157 GLN A CA 1
ATOM 1251 C C . GLN A 1 157 ? -12.142 -8.021 4.261 1.00 98.44 157 GLN A C 1
ATOM 1253 O O . GLN A 1 157 ? -13.317 -7.656 4.213 1.00 98.44 157 GLN A O 1
ATOM 1258 N N . LEU A 1 158 ? -11.359 -8.051 3.176 1.00 98.38 158 LEU A N 1
ATOM 1259 C CA . LEU A 1 158 ? -11.810 -7.651 1.836 1.00 98.38 158 LEU A CA 1
ATOM 1260 C C . LEU A 1 158 ? -12.993 -8.508 1.370 1.00 98.38 158 LEU A C 1
ATOM 1262 O O . LEU A 1 158 ? -14.042 -7.973 1.003 1.00 98.38 158 LEU A O 1
ATOM 1266 N N . ARG A 1 159 ? -12.891 -9.837 1.509 1.00 98.19 159 ARG A N 1
ATOM 1267 C CA . ARG A 1 159 ? -13.991 -10.770 1.207 1.00 98.19 159 ARG A CA 1
ATOM 1268 C C . ARG A 1 159 ? -15.234 -10.483 2.038 1.00 98.19 159 ARG A C 1
ATOM 1270 O O . ARG A 1 159 ? -16.337 -10.415 1.497 1.00 98.19 159 ARG A O 1
ATOM 1277 N N . LYS A 1 160 ? -15.070 -10.280 3.349 1.00 98.12 160 LYS A N 1
ATOM 1278 C CA . LYS A 1 160 ? -16.177 -9.943 4.257 1.00 98.12 160 LYS A CA 1
ATOM 1279 C C . LYS A 1 160 ? -16.853 -8.627 3.860 1.00 98.12 160 LYS A C 1
ATOM 1281 O O . LYS A 1 160 ? -18.075 -8.519 3.940 1.00 98.12 160 LYS A O 1
ATOM 1286 N N . ALA A 1 161 ? -16.070 -7.648 3.415 1.00 97.06 161 ALA A N 1
ATOM 1287 C CA . ALA A 1 161 ? -16.547 -6.348 2.967 1.00 97.06 161 ALA A CA 1
ATOM 1288 C C . ALA A 1 161 ? -17.097 -6.347 1.528 1.00 97.06 161 ALA A C 1
ATOM 1290 O O . ALA A 1 161 ? -17.670 -5.330 1.129 1.00 97.06 161 ALA A O 1
ATOM 1291 N N . LYS A 1 162 ? -16.971 -7.468 0.794 1.00 97.25 162 LYS A N 1
ATOM 1292 C CA . LYS A 1 162 ? -17.290 -7.619 -0.638 1.00 97.25 162 LYS A CA 1
ATOM 1293 C C . LYS A 1 162 ? -16.525 -6.625 -1.520 1.00 97.25 162 LYS A C 1
ATOM 1295 O O . LYS A 1 162 ? -17.087 -6.048 -2.448 1.00 97.25 162 LYS A O 1
ATOM 1300 N N . LEU A 1 163 ? -15.258 -6.408 -1.185 1.00 97.50 163 LEU A N 1
ATOM 1301 C CA . LEU A 1 163 ? -14.336 -5.550 -1.919 1.00 97.50 163 LEU A CA 1
ATOM 1302 C C . LEU A 1 163 ? -13.372 -6.398 -2.768 1.00 97.50 163 LEU A C 1
ATOM 1304 O O . LEU A 1 163 ? -13.141 -7.556 -2.411 1.00 97.50 163 LEU A O 1
ATOM 1308 N N . PRO A 1 164 ? -12.803 -5.837 -3.853 1.00 97.88 164 PRO A N 1
ATOM 1309 C CA . PRO A 1 164 ? -11.763 -6.501 -4.638 1.00 97.88 164 PRO A CA 1
ATOM 1310 C C . PRO A 1 164 ? -10.571 -6.903 -3.761 1.00 97.88 164 PRO A C 1
ATOM 1312 O O . PRO A 1 164 ? -10.077 -6.096 -2.971 1.00 97.88 164 PRO A O 1
ATOM 1315 N N . GLU A 1 165 ? -10.115 -8.147 -3.879 1.00 97.44 165 GLU A N 1
ATOM 1316 C CA . GLU A 1 165 ? -9.006 -8.691 -3.099 1.00 97.44 165 GLU A CA 1
ATOM 1317 C C . GLU A 1 165 ? -7.686 -8.007 -3.460 1.00 97.44 165 GLU A C 1
ATOM 1319 O O . GLU A 1 165 ? -6.869 -7.787 -2.563 1.00 97.44 165 GLU A O 1
ATOM 1324 N N . ASP A 1 166 ? -7.501 -7.572 -4.713 1.00 96.50 166 ASP A N 1
ATOM 1325 C CA . ASP A 1 166 ? -6.254 -6.939 -5.156 1.00 96.50 166 ASP A CA 1
ATOM 1326 C C . ASP A 1 166 ? -6.030 -5.538 -4.555 1.00 96.50 166 ASP A C 1
ATOM 1328 O O . ASP A 1 166 ? -4.935 -4.978 -4.652 1.00 96.50 166 ASP A O 1
ATOM 1332 N N . LEU A 1 167 ? -7.003 -4.996 -3.809 1.00 97.19 167 LEU A N 1
ATOM 1333 C CA . LEU A 1 167 ? -6.792 -3.822 -2.954 1.00 97.19 167 LEU A CA 1
ATOM 1334 C C . LEU A 1 167 ? -5.755 -4.061 -1.847 1.00 97.19 167 LEU A C 1
ATOM 1336 O O . LEU A 1 167 ? -5.238 -3.091 -1.292 1.00 97.19 167 LEU A O 1
ATOM 1340 N N . LEU A 1 168 ? -5.389 -5.314 -1.540 1.00 97.25 168 LEU A N 1
ATOM 1341 C CA . LEU A 1 168 ? -4.290 -5.586 -0.608 1.00 97.25 168 LEU A CA 1
ATOM 1342 C C . LEU A 1 168 ? -2.968 -4.941 -1.053 1.00 97.25 168 LEU A C 1
ATOM 1344 O O . LEU A 1 168 ? -2.172 -4.534 -0.210 1.00 97.25 168 LEU A O 1
ATOM 1348 N N . TYR A 1 169 ? -2.753 -4.792 -2.366 1.00 96.00 169 TYR A N 1
ATOM 1349 C CA . TYR A 1 169 ? -1.552 -4.164 -2.912 1.00 96.00 169 TYR A CA 1
ATOM 1350 C C . TYR A 1 169 ? -1.462 -2.664 -2.596 1.00 96.00 169 TYR A C 1
ATOM 1352 O O . TYR A 1 169 ? -0.383 -2.091 -2.711 1.00 96.00 169 TYR A O 1
ATOM 1360 N N . VAL A 1 170 ? -2.535 -2.030 -2.110 1.00 95.94 170 VAL A N 1
ATOM 1361 C CA . VAL A 1 170 ? -2.451 -0.664 -1.572 1.00 95.94 170 VAL A CA 1
ATOM 1362 C C . VAL A 1 170 ? -1.566 -0.632 -0.317 1.00 95.94 170 VAL A C 1
ATOM 1364 O O . VAL A 1 170 ? -0.681 0.208 -0.219 1.00 95.94 170 VAL A O 1
ATOM 1367 N N . ALA A 1 171 ? -1.689 -1.599 0.601 1.00 96.62 171 ALA A N 1
ATOM 1368 C CA . ALA A 1 171 ? -0.805 -1.670 1.776 1.00 96.62 171 ALA A CA 1
ATOM 1369 C C . ALA A 1 171 ? 0.671 -1.906 1.397 1.00 96.62 171 ALA A C 1
ATOM 1371 O O . ALA A 1 171 ? 1.588 -1.492 2.110 1.00 96.62 171 ALA A O 1
ATOM 1372 N N . MET A 1 172 ? 0.911 -2.556 0.252 1.00 95.00 172 MET A N 1
ATOM 1373 C CA . MET A 1 172 ? 2.257 -2.738 -0.288 1.00 95.00 172 MET A CA 1
ATOM 1374 C C . MET A 1 172 ? 2.894 -1.394 -0.652 1.00 95.00 172 MET A C 1
ATOM 1376 O O . MET A 1 172 ? 4.011 -1.128 -0.217 1.00 95.00 172 MET A O 1
ATOM 1380 N N . ILE A 1 173 ? 2.189 -0.554 -1.418 1.00 92.81 173 ILE A N 1
ATOM 1381 C CA . ILE A 1 173 ? 2.728 0.738 -1.871 1.00 92.81 173 ILE A CA 1
ATOM 1382 C C . ILE A 1 173 ? 2.814 1.766 -0.739 1.00 92.81 173 ILE A C 1
ATOM 1384 O O . ILE A 1 173 ? 3.706 2.604 -0.752 1.00 92.81 173 ILE A O 1
ATOM 1388 N N . GLU A 1 174 ? 1.908 1.696 0.238 1.00 93.62 174 GLU A N 1
ATOM 1389 C CA . GLU A 1 174 ? 1.812 2.693 1.304 1.00 93.62 174 GLU A CA 1
ATOM 1390 C C . GLU A 1 174 ? 2.849 2.469 2.410 1.00 9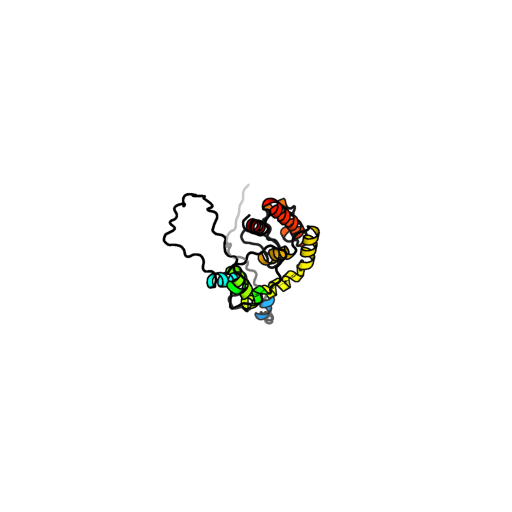3.62 174 GLU A C 1
ATOM 1392 O O . GLU A 1 174 ? 3.405 3.423 2.955 1.00 93.62 174 GLU A O 1
ATOM 1397 N N . SER A 1 175 ? 3.130 1.213 2.769 1.00 94.31 175 SER A N 1
ATOM 1398 C CA . SER A 1 175 ? 4.018 0.934 3.901 1.00 94.31 175 SER A CA 1
ATOM 1399 C C . SER A 1 175 ? 4.930 -0.272 3.725 1.00 94.31 175 SER A C 1
ATOM 1401 O O . SER A 1 175 ? 5.618 -0.659 4.668 1.00 94.31 175 SER A O 1
ATOM 1403 N N . SER A 1 176 ? 4.942 -0.914 2.552 1.00 94.38 176 SER A N 1
ATOM 1404 C CA . SER A 1 176 ? 5.619 -2.207 2.372 1.00 94.38 176 SER A CA 1
ATOM 1405 C C . SER A 1 176 ? 5.164 -3.253 3.403 1.00 94.38 176 SER A C 1
ATOM 1407 O O . SER A 1 176 ? 5.945 -4.105 3.817 1.00 94.38 176 SER A O 1
ATOM 1409 N N . TYR A 1 177 ? 3.900 -3.176 3.839 1.00 96.12 177 TYR A N 1
ATOM 1410 C CA . TYR A 1 177 ? 3.338 -3.971 4.934 1.00 96.12 177 TYR A CA 1
ATOM 1411 C C . TYR A 1 177 ? 4.003 -3.777 6.315 1.00 96.12 177 TYR A C 1
ATOM 1413 O O . TYR A 1 177 ? 3.865 -4.636 7.186 1.00 96.12 177 TYR A O 1
ATOM 1421 N N . ASP A 1 178 ? 4.683 -2.661 6.583 1.00 95.06 178 ASP A N 1
ATOM 1422 C CA . ASP A 1 178 ? 5.156 -2.330 7.933 1.00 95.06 178 ASP A CA 1
ATOM 1423 C C . ASP A 1 178 ? 4.095 -1.516 8.714 1.00 95.06 178 ASP A C 1
ATOM 1425 O O . ASP A 1 178 ? 3.692 -0.431 8.284 1.00 95.06 178 ASP A O 1
ATOM 1429 N N . PRO A 1 179 ? 3.599 -2.010 9.870 1.00 96.38 179 PRO A N 1
ATOM 1430 C CA . PRO A 1 179 ? 2.630 -1.290 10.698 1.00 96.38 179 PRO A CA 1
ATOM 1431 C C . PRO A 1 179 ? 3.231 -0.102 11.468 1.00 96.38 179 PRO A C 1
ATOM 1433 O O . PRO A 1 179 ? 2.496 0.628 12.133 1.00 96.38 179 PRO A O 1
ATOM 1436 N N . ASN A 1 180 ? 4.547 0.103 11.420 1.00 95.81 180 ASN A N 1
ATOM 1437 C CA . ASN A 1 180 ? 5.226 1.193 12.119 1.00 95.81 180 ASN A CA 1
ATOM 1438 C C . ASN A 1 180 ? 5.682 2.323 11.192 1.00 95.81 180 ASN A C 1
ATOM 1440 O O . ASN A 1 180 ? 6.184 3.332 11.696 1.00 95.81 180 ASN A O 1
ATOM 1444 N N . THR A 1 181 ? 5.478 2.197 9.878 1.00 93.62 181 THR A N 1
ATOM 1445 C CA . THR A 1 181 ? 5.867 3.217 8.900 1.00 93.62 181 THR A CA 1
ATOM 1446 C C . THR A 1 181 ? 5.166 4.534 9.192 1.00 93.62 181 THR A C 1
ATOM 1448 O O . THR A 1 181 ? 3.936 4.607 9.183 1.00 93.62 181 THR A O 1
ATOM 1451 N N . LEU A 1 182 ? 5.958 5.574 9.446 1.00 95.12 182 LEU A N 1
ATOM 1452 C CA . LEU A 1 182 ? 5.499 6.935 9.691 1.00 95.12 182 LEU A CA 1
ATOM 1453 C C . LEU A 1 182 ? 5.973 7.830 8.547 1.00 95.12 182 LEU A C 1
ATOM 1455 O O . LEU A 1 182 ? 7.178 8.012 8.365 1.00 95.12 182 LEU A O 1
ATOM 1459 N N . SER A 1 183 ? 5.039 8.428 7.813 1.00 92.38 183 SER A N 1
ATOM 1460 C CA . SER A 1 183 ? 5.381 9.420 6.799 1.00 92.38 183 SER A CA 1
ATOM 1461 C C . SER A 1 183 ? 5.757 10.761 7.429 1.00 92.38 183 SER A C 1
ATOM 1463 O O . SER A 1 183 ? 5.371 11.091 8.555 1.00 92.38 183 SER A O 1
ATOM 1465 N N . ARG A 1 184 ? 6.451 11.604 6.657 1.00 90.81 184 ARG A N 1
ATOM 1466 C CA . ARG A 1 184 ? 6.776 12.985 7.059 1.00 90.81 184 ARG A CA 1
ATOM 1467 C C . ARG A 1 184 ? 5.531 13.842 7.313 1.00 90.81 184 ARG A C 1
ATOM 1469 O O . ARG A 1 184 ? 5.594 14.769 8.112 1.00 90.81 184 ARG A O 1
ATOM 1476 N N . ALA A 1 185 ? 4.417 13.530 6.648 1.00 90.88 185 ALA A N 1
ATOM 1477 C CA . ALA A 1 185 ? 3.137 14.212 6.832 1.00 90.88 185 ALA A CA 1
ATOM 1478 C C . ALA A 1 185 ? 2.366 13.717 8.074 1.00 90.88 185 ALA A C 1
ATOM 1480 O O . ALA A 1 185 ? 1.394 14.346 8.482 1.00 90.88 185 ALA A O 1
ATOM 1481 N N . GLY A 1 186 ? 2.800 12.617 8.701 1.00 93.69 186 GLY A N 1
ATOM 1482 C CA . GLY A 1 186 ? 2.168 12.047 9.893 1.00 93.69 186 GLY A CA 1
ATOM 1483 C C . GLY A 1 186 ? 1.196 10.896 9.621 1.00 93.69 186 GLY A C 1
ATOM 1484 O O . GLY A 1 186 ? 0.485 10.476 10.545 1.00 93.69 186 GLY A O 1
ATOM 1485 N N . ALA A 1 187 ? 1.172 10.377 8.392 1.00 95.06 187 ALA A N 1
ATOM 1486 C CA . ALA A 1 187 ? 0.484 9.138 8.046 1.00 95.06 187 ALA A CA 1
ATOM 1487 C C . ALA A 1 187 ? 1.176 7.947 8.723 1.00 95.06 187 ALA A C 1
ATOM 1489 O O . ALA A 1 187 ? 2.402 7.933 8.826 1.00 95.06 187 ALA A O 1
ATOM 1490 N N . LEU A 1 188 ? 0.411 6.986 9.249 1.00 97.19 188 LEU A N 1
ATOM 1491 C CA . LEU A 1 188 ? 0.959 5.896 10.061 1.00 97.19 188 LEU A CA 1
ATOM 1492 C C . LEU A 1 188 ? 0.296 4.555 9.751 1.00 97.19 188 LEU A C 1
ATOM 1494 O O . LEU A 1 188 ? -0.922 4.488 9.574 1.00 97.19 188 LEU A O 1
ATOM 1498 N N . GLY A 1 189 ? 1.097 3.494 9.803 1.00 96.62 189 GLY A N 1
ATOM 1499 C CA . GLY A 1 189 ? 0.626 2.113 9.772 1.00 96.62 189 GLY A CA 1
ATOM 1500 C C . GLY A 1 189 ? 0.532 1.515 8.378 1.00 96.62 189 GLY A C 1
ATOM 1501 O O . GLY A 1 189 ? 0.955 2.133 7.400 1.00 96.62 189 GLY A O 1
ATOM 1502 N N . LEU A 1 190 ? -0.059 0.317 8.308 1.00 97.00 190 LEU A N 1
ATOM 1503 C CA . LEU A 1 190 ? -0.177 -0.471 7.071 1.00 97.00 190 LEU A CA 1
ATOM 1504 C C . LEU A 1 190 ? -0.832 0.299 5.924 1.00 97.00 190 LEU A C 1
ATOM 1506 O O . LEU A 1 190 ? -0.463 0.148 4.768 1.00 97.00 190 LEU A O 1
ATOM 1510 N N . TRP A 1 191 ? -1.816 1.119 6.271 1.00 97.12 191 TRP A N 1
ATOM 1511 C CA . TRP A 1 191 ? -2.654 1.843 5.323 1.00 97.12 191 TRP A CA 1
ATOM 1512 C C . TRP A 1 191 ? -2.365 3.345 5.307 1.00 97.12 191 TRP A C 1
ATOM 1514 O O . TRP A 1 191 ? -3.160 4.105 4.771 1.00 97.12 191 TRP A O 1
ATOM 1524 N N . GLN A 1 192 ? -1.275 3.782 5.953 1.00 96.69 192 GLN A N 1
ATOM 1525 C CA . GLN A 1 192 ? -0.868 5.191 6.015 1.00 96.69 192 GLN A CA 1
ATOM 1526 C C . GLN A 1 192 ? -2.023 6.140 6.394 1.00 96.69 192 GLN A C 1
ATOM 1528 O O . GLN A 1 192 ? -2.267 7.177 5.780 1.00 96.69 192 GLN A O 1
ATOM 1533 N N . PHE A 1 193 ? -2.731 5.823 7.480 1.00 95.69 193 PHE A N 1
ATOM 1534 C CA . PHE A 1 193 ? -3.821 6.674 7.949 1.00 95.69 193 PHE A CA 1
ATOM 1535 C C . PHE A 1 193 ? -3.304 8.010 8.494 1.00 95.69 193 PHE A C 1
ATOM 1537 O O . PHE A 1 193 ? -2.520 8.063 9.454 1.00 95.69 193 PHE A O 1
ATOM 1544 N N . MET A 1 194 ? -3.839 9.108 7.961 1.00 94.94 194 MET A N 1
ATOM 1545 C CA . MET A 1 194 ? -3.728 10.422 8.593 1.00 94.94 194 MET A CA 1
ATOM 1546 C C . MET A 1 194 ? -4.507 10.448 9.919 1.00 94.94 194 MET A C 1
ATOM 1548 O O . MET A 1 194 ? -5.544 9.788 10.028 1.00 94.94 194 MET A O 1
ATOM 1552 N N . PRO A 1 195 ? -4.062 11.209 10.939 1.00 94.00 195 PRO A N 1
ATOM 1553 C CA . PRO A 1 195 ? -4.702 11.179 12.254 1.00 94.00 195 PRO A CA 1
ATOM 1554 C C . PRO A 1 195 ? -6.191 11.550 12.249 1.00 94.00 195 PRO A C 1
ATOM 1556 O O . PRO A 1 195 ? -6.962 11.003 13.034 1.00 94.00 195 PRO A O 1
ATOM 1559 N N . GLU A 1 196 ? -6.597 12.478 11.381 1.00 92.44 196 GLU A N 1
ATOM 1560 C CA . GLU A 1 196 ? -7.995 12.891 11.259 1.00 92.44 196 GLU A CA 1
ATOM 1561 C C . GLU A 1 196 ? -8.858 11.803 10.614 1.00 92.44 196 GLU A C 1
ATOM 1563 O O . GLU A 1 196 ? -9.886 11.434 11.180 1.00 92.44 196 GLU A O 1
ATOM 1568 N N . ALA A 1 197 ? -8.403 11.231 9.495 1.00 91.19 197 ALA A N 1
ATOM 1569 C CA . ALA A 1 197 ? -9.076 10.115 8.835 1.00 91.19 197 ALA A CA 1
ATOM 1570 C C . ALA A 1 197 ? -9.208 8.908 9.776 1.00 91.19 197 ALA A C 1
ATOM 1572 O O . ALA A 1 197 ? -10.290 8.347 9.917 1.00 91.19 197 ALA A O 1
ATOM 1573 N N . ALA A 1 198 ? -8.142 8.568 10.507 1.00 94.62 198 ALA A N 1
ATOM 1574 C CA . ALA A 1 198 ? -8.161 7.501 11.505 1.00 94.62 198 ALA A CA 1
ATOM 1575 C C . ALA A 1 198 ? -9.285 7.689 12.534 1.00 94.62 198 ALA A C 1
ATOM 1577 O O . ALA A 1 198 ? -10.017 6.750 12.837 1.00 94.62 198 ALA A O 1
ATOM 1578 N N . ARG A 1 199 ? -9.462 8.920 13.030 1.00 94.88 199 ARG A N 1
ATOM 1579 C CA . ARG A 1 199 ? -10.524 9.259 13.983 1.00 94.88 199 ARG A CA 1
ATOM 1580 C C . ARG A 1 199 ? -11.919 9.106 13.370 1.00 94.88 199 ARG A C 1
ATOM 1582 O O . ARG A 1 199 ? -12.822 8.654 14.066 1.00 94.88 199 ARG A O 1
ATOM 1589 N N . ILE A 1 200 ? -12.100 9.493 12.104 1.00 95.75 200 ILE A N 1
ATOM 1590 C CA . ILE A 1 200 ? -13.377 9.351 11.381 1.00 95.75 200 ILE A CA 1
ATOM 1591 C C . ILE A 1 200 ? -13.776 7.874 11.292 1.00 95.75 200 ILE A C 1
ATOM 1593 O O . ILE A 1 200 ? -14.913 7.537 11.607 1.00 95.75 200 ILE A O 1
ATOM 1597 N N . TYR A 1 201 ? -12.824 6.995 10.976 1.00 96.25 201 TYR A N 1
ATOM 1598 C CA . TYR A 1 201 ? -13.046 5.546 10.889 1.00 96.25 201 TYR A CA 1
ATOM 1599 C C . TYR A 1 201 ? -12.880 4.808 12.229 1.00 96.25 201 TYR A C 1
ATOM 1601 O O . TYR A 1 201 ? -12.678 3.596 12.265 1.00 96.25 201 TYR A O 1
ATOM 1609 N N . GLY A 1 202 ? -12.974 5.527 13.352 1.00 95.69 202 GLY A N 1
ATOM 1610 C CA . GLY A 1 202 ? -13.084 4.928 14.683 1.00 95.69 202 GLY A CA 1
ATOM 1611 C C . GLY A 1 202 ? -11.789 4.361 15.271 1.00 95.69 202 GLY A C 1
ATOM 1612 O O . GLY A 1 202 ? -11.845 3.671 16.288 1.00 95.69 202 GLY A O 1
ATOM 1613 N N . LEU A 1 203 ? -10.625 4.657 14.689 1.00 97.00 203 LEU A N 1
ATOM 1614 C CA . LEU A 1 203 ? -9.339 4.283 15.274 1.00 97.00 203 LEU A CA 1
ATOM 1615 C C . LEU A 1 203 ? -9.024 5.195 16.459 1.00 97.00 203 LEU A C 1
ATOM 1617 O O . LEU A 1 203 ? -8.969 6.425 16.338 1.00 97.00 203 LEU A O 1
ATOM 1621 N N . ARG A 1 204 ? -8.777 4.590 17.621 1.00 96.56 204 ARG A N 1
ATOM 1622 C CA . ARG A 1 204 ? -8.373 5.340 18.809 1.00 96.56 204 ARG A CA 1
ATOM 1623 C C . ARG A 1 204 ? -6.916 5.771 18.696 1.00 96.56 204 ARG A C 1
ATOM 1625 O O . ARG A 1 204 ? -6.030 4.980 18.372 1.00 96.56 204 ARG A O 1
ATOM 1632 N N . ARG A 1 205 ? -6.676 7.027 19.060 1.00 94.81 205 ARG A N 1
ATOM 1633 C CA . ARG A 1 205 ? -5.345 7.589 19.253 1.00 94.81 205 ARG A CA 1
ATOM 1634 C C . ARG A 1 205 ? -5.318 8.378 20.555 1.00 94.81 205 ARG A C 1
ATOM 1636 O O . ARG A 1 205 ? -5.976 9.409 20.670 1.00 94.81 205 ARG A O 1
ATOM 1643 N N . ASP A 1 206 ? -4.545 7.895 21.513 1.00 93.62 206 ASP A N 1
ATOM 1644 C CA . ASP A 1 206 ? -4.260 8.556 22.780 1.00 93.62 206 ASP A CA 1
ATOM 1645 C C . ASP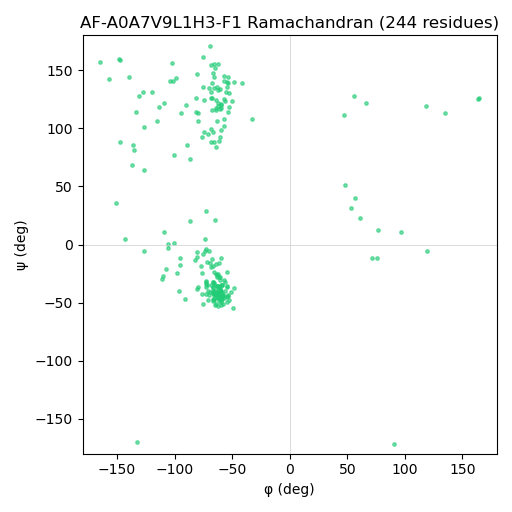 A 1 206 ? -2.747 8.524 23.071 1.00 93.62 206 ASP A C 1
ATOM 1647 O O . ASP A 1 206 ? -1.932 8.236 22.195 1.00 93.62 206 ASP A O 1
ATOM 1651 N N . ARG A 1 207 ? -2.345 8.900 24.289 1.00 92.94 207 ARG A N 1
ATOM 1652 C CA . ARG A 1 207 ? -0.928 8.959 24.686 1.00 92.94 207 ARG A CA 1
ATOM 1653 C C . ARG A 1 207 ? -0.235 7.589 24.657 1.00 92.94 207 ARG A C 1
ATOM 1655 O O . ARG A 1 207 ? 0.987 7.540 24.539 1.00 92.94 207 ARG A O 1
ATOM 1662 N N . TRP A 1 208 ? -0.988 6.507 24.816 1.00 93.50 208 TRP A N 1
ATOM 1663 C CA . TRP A 1 208 ? -0.473 5.153 25.013 1.00 93.50 208 TRP A CA 1
ATOM 1664 C C . TRP A 1 208 ? -0.743 4.250 23.816 1.00 93.50 208 TRP A C 1
ATOM 1666 O O . TRP A 1 208 ? 0.030 3.331 23.556 1.00 93.50 208 TRP A O 1
ATOM 1676 N N . VAL A 1 209 ? -1.835 4.507 23.099 1.00 94.44 209 VAL A N 1
ATOM 1677 C CA . VAL A 1 209 ? -2.314 3.660 22.013 1.00 94.44 209 VAL A CA 1
ATOM 1678 C C . VAL A 1 209 ? -2.533 4.492 20.757 1.00 94.44 209 VAL A C 1
ATOM 1680 O O . VAL A 1 209 ? -3.217 5.511 20.783 1.00 94.44 209 VAL A O 1
ATOM 1683 N N . ASP A 1 210 ? -1.999 4.011 19.637 1.00 97.31 210 ASP A N 1
ATOM 1684 C CA . ASP A 1 210 ? -2.326 4.502 18.300 1.00 97.31 210 ASP A CA 1
ATOM 1685 C C . ASP A 1 210 ? -2.742 3.315 17.425 1.00 97.31 210 ASP A C 1
ATOM 1687 O O . ASP A 1 210 ? -1.909 2.538 16.953 1.00 97.31 210 ASP A O 1
ATOM 1691 N N . GLU A 1 211 ? -4.051 3.147 17.240 1.00 98.25 211 GLU A N 1
ATOM 1692 C CA . GLU A 1 211 ? -4.634 1.983 16.561 1.00 98.25 211 GLU A CA 1
ATOM 1693 C C . GLU A 1 211 ? -4.414 1.996 15.048 1.00 98.25 211 GLU A C 1
ATOM 1695 O O . GLU A 1 211 ? -4.689 1.003 14.381 1.00 98.25 211 GLU A O 1
ATOM 1700 N N . ARG A 1 212 ? -3.816 3.062 14.502 1.00 97.88 212 ARG A N 1
ATOM 1701 C CA . ARG A 1 212 ? -3.289 3.048 13.132 1.00 97.88 212 ARG A CA 1
ATOM 1702 C C . ARG A 1 212 ? -2.192 1.998 12.950 1.00 97.88 212 ARG A C 1
ATOM 1704 O O . ARG A 1 212 ? -2.038 1.470 11.855 1.00 97.88 212 ARG A O 1
ATOM 1711 N N . ARG A 1 213 ? -1.457 1.667 14.020 1.00 97.56 213 ARG A N 1
ATOM 1712 C CA . ARG A 1 213 ? -0.433 0.608 14.022 1.00 97.56 213 ARG A CA 1
ATOM 1713 C C . ARG A 1 213 ? -1.004 -0.792 14.206 1.00 97.56 213 ARG A C 1
ATOM 1715 O O . ARG A 1 213 ? -0.276 -1.757 14.023 1.00 97.56 213 ARG A O 1
ATOM 1722 N N . ASP A 1 214 ? -2.267 -0.922 14.608 1.00 97.69 214 ASP A N 1
ATOM 1723 C CA . ASP A 1 214 ? -2.910 -2.221 14.799 1.00 97.69 214 ASP A CA 1
ATOM 1724 C C . ASP A 1 214 ? -3.345 -2.762 13.425 1.00 97.69 214 ASP A C 1
ATOM 1726 O O . ASP A 1 214 ? -4.243 -2.180 12.806 1.00 97.69 214 ASP A O 1
ATOM 1730 N N . PRO A 1 215 ? -2.749 -3.861 12.919 1.00 97.50 215 PRO A N 1
ATOM 1731 C CA . PRO A 1 215 ? -3.077 -4.393 11.600 1.00 97.50 215 PRO A CA 1
ATOM 1732 C C . PRO A 1 215 ? -4.544 -4.783 11.447 1.00 97.50 215 PRO A C 1
ATOM 1734 O O . PRO A 1 215 ? -5.116 -4.622 10.374 1.00 97.50 215 PRO A O 1
ATOM 1737 N N . TYR A 1 216 ? -5.173 -5.293 12.505 1.00 98.19 216 TYR A N 1
ATOM 1738 C CA . TYR A 1 216 ? -6.556 -5.752 12.464 1.00 98.19 216 TYR A CA 1
ATOM 1739 C C . TYR A 1 216 ? -7.520 -4.565 12.446 1.00 98.19 216 TYR A C 1
ATOM 1741 O O . TYR A 1 216 ? -8.372 -4.473 11.560 1.00 98.19 216 TYR A O 1
ATOM 1749 N N . ARG A 1 217 ? -7.358 -3.623 13.384 1.00 98.19 217 ARG A N 1
ATOM 1750 C CA . ARG A 1 217 ? -8.236 -2.448 13.489 1.00 98.19 217 ARG A CA 1
ATOM 1751 C C . ARG A 1 217 ? -8.084 -1.516 12.296 1.00 98.19 217 ARG A C 1
ATOM 1753 O O . ARG A 1 217 ? -9.093 -1.121 11.717 1.00 98.19 217 ARG A O 1
ATOM 1760 N N . SER A 1 218 ? -6.848 -1.210 11.900 1.00 98.12 218 SER A N 1
ATOM 1761 C CA . SER A 1 218 ? -6.592 -0.354 10.738 1.00 98.12 218 SER A CA 1
ATOM 1762 C C . SER A 1 218 ? -7.121 -0.974 9.443 1.00 98.12 218 SER A C 1
ATOM 1764 O O . SER A 1 218 ? -7.674 -0.254 8.623 1.00 98.12 218 SER A O 1
ATOM 1766 N N . THR A 1 219 ? -7.056 -2.302 9.283 1.00 98.44 219 THR A N 1
ATOM 1767 C CA . THR A 1 219 ? -7.643 -2.980 8.115 1.00 98.44 219 THR A CA 1
ATOM 1768 C C . THR A 1 219 ? -9.160 -2.871 8.096 1.00 98.44 219 THR A C 1
ATOM 1770 O O . THR A 1 219 ? -9.713 -2.572 7.045 1.00 98.44 219 THR A O 1
ATOM 1773 N N . ILE A 1 220 ? -9.847 -3.054 9.228 1.00 98.25 220 ILE A N 1
ATOM 1774 C CA . ILE A 1 220 ? -11.307 -2.865 9.287 1.00 98.25 220 ILE A CA 1
ATOM 1775 C C . ILE A 1 220 ? -11.678 -1.431 8.898 1.00 98.25 220 ILE A C 1
ATOM 1777 O O . ILE A 1 220 ? -12.504 -1.245 8.008 1.00 98.25 220 ILE A O 1
ATOM 1781 N N . ALA A 1 221 ? -11.013 -0.441 9.501 1.00 97.94 221 ALA A N 1
ATOM 1782 C CA . ALA A 1 221 ? -11.203 0.970 9.168 1.00 97.94 221 ALA A CA 1
ATOM 1783 C C . ALA A 1 221 ? -10.952 1.246 7.674 1.00 97.94 221 ALA A C 1
ATOM 1785 O O . ALA A 1 221 ? -11.704 1.981 7.038 1.00 97.94 221 ALA A O 1
ATOM 1786 N N . GLN A 1 222 ? -9.930 0.616 7.089 1.00 97.81 222 GLN A N 1
ATOM 1787 C CA . GLN A 1 222 ? -9.620 0.764 5.672 1.00 97.81 222 GLN A CA 1
ATOM 1788 C C . GLN A 1 222 ? -10.705 0.180 4.761 1.00 97.81 222 GLN A C 1
ATOM 1790 O O . GLN A 1 222 ? -10.973 0.750 3.706 1.00 97.81 222 GLN A O 1
ATOM 1795 N N . MET A 1 223 ? -11.343 -0.933 5.136 1.00 98.06 223 MET A N 1
ATOM 1796 C CA . MET A 1 223 ? -12.428 -1.498 4.324 1.00 98.06 223 MET A CA 1
ATOM 1797 C C . MET A 1 223 ? -13.601 -0.521 4.215 1.00 98.06 223 MET A C 1
ATOM 1799 O O . MET A 1 223 ? -14.165 -0.348 3.134 1.00 98.06 223 MET A O 1
ATOM 1803 N N . ASP A 1 224 ? -13.952 0.131 5.324 1.00 97.38 224 ASP A N 1
ATOM 1804 C CA . ASP A 1 224 ? -15.000 1.148 5.330 1.00 97.38 224 ASP A CA 1
ATOM 1805 C C . ASP A 1 224 ? -14.569 2.376 4.518 1.00 97.38 224 ASP A C 1
ATOM 1807 O O . ASP A 1 224 ? -15.339 2.856 3.687 1.00 97.38 224 ASP A O 1
ATOM 1811 N N . TYR A 1 225 ? -13.302 2.791 4.620 1.00 96.75 225 TYR A N 1
ATOM 1812 C CA . TYR A 1 225 ? -12.782 3.881 3.797 1.00 96.75 225 TYR A CA 1
ATOM 1813 C C . TYR A 1 225 ? -12.839 3.568 2.289 1.00 96.75 225 TYR A C 1
ATOM 1815 O O . TYR A 1 225 ? -13.320 4.380 1.495 1.00 96.75 225 TYR A O 1
ATOM 1823 N N . PHE A 1 226 ? -12.421 2.373 1.862 1.00 97.38 226 PHE A N 1
ATOM 1824 C CA . PHE A 1 226 ? -12.536 1.967 0.457 1.00 97.38 226 PHE A CA 1
ATOM 1825 C C . PHE A 1 226 ? -13.982 1.944 -0.029 1.00 97.38 226 PHE A C 1
ATOM 1827 O O . PHE A 1 226 ? -14.252 2.343 -1.164 1.00 97.38 226 PHE A O 1
ATOM 1834 N N . ARG A 1 227 ? -14.916 1.504 0.819 1.00 96.69 227 ARG A N 1
ATOM 1835 C CA . ARG A 1 227 ? -16.341 1.521 0.493 1.00 96.69 227 ARG A CA 1
ATOM 1836 C C . ARG A 1 227 ? -16.835 2.947 0.271 1.00 96.69 227 ARG A C 1
ATOM 1838 O O . ARG A 1 227 ? -17.499 3.181 -0.734 1.00 96.69 227 ARG A O 1
ATOM 1845 N N . ASP A 1 228 ? -16.486 3.880 1.147 1.00 96.19 228 ASP A N 1
ATOM 1846 C CA . ASP A 1 228 ? -16.923 5.275 1.045 1.00 96.19 228 ASP A CA 1
ATOM 1847 C C . ASP A 1 228 ? -16.338 5.964 -0.195 1.00 96.19 228 ASP A C 1
ATOM 1849 O O . ASP A 1 228 ? -17.051 6.652 -0.930 1.00 96.19 228 ASP A O 1
ATOM 1853 N N . LEU A 1 229 ? -15.059 5.719 -0.498 1.00 95.44 229 LEU A N 1
ATOM 1854 C CA . LEU A 1 229 ? -14.426 6.219 -1.720 1.00 95.44 229 LEU A CA 1
ATOM 1855 C C . LEU A 1 229 ? -15.106 5.663 -2.974 1.00 95.44 229 LEU A C 1
ATOM 1857 O O . LEU A 1 229 ? -15.411 6.413 -3.903 1.00 95.44 229 LEU A O 1
ATOM 1861 N N . TYR A 1 230 ? -15.382 4.359 -3.001 1.00 96.12 230 TYR A N 1
ATOM 1862 C CA . TYR A 1 230 ? -16.060 3.746 -4.135 1.00 96.12 230 TYR A CA 1
ATOM 1863 C C . TYR A 1 230 ? -17.503 4.244 -4.280 1.00 96.12 230 TYR A C 1
ATOM 1865 O O . TYR A 1 230 ? -17.928 4.552 -5.390 1.00 96.12 230 TYR A O 1
ATOM 1873 N N . GLN A 1 231 ? -18.243 4.405 -3.180 1.00 96.38 231 GLN A N 1
ATOM 1874 C CA . GLN A 1 231 ? -19.590 4.988 -3.197 1.00 96.38 231 GLN A CA 1
ATOM 1875 C C . GLN A 1 231 ? -19.590 6.427 -3.721 1.00 96.38 231 GLN A C 1
ATOM 1877 O O . GLN A 1 231 ? -20.515 6.821 -4.429 1.00 96.38 231 GLN A O 1
ATOM 1882 N N . ARG A 1 232 ? -18.552 7.206 -3.400 1.00 94.69 232 ARG A N 1
ATOM 1883 C CA . ARG A 1 232 ? -18.431 8.599 -3.835 1.00 94.69 232 ARG A CA 1
ATOM 1884 C C . ARG A 1 232 ? -18.099 8.737 -5.319 1.00 94.69 232 ARG A C 1
ATOM 1886 O O . ARG A 1 232 ? -18.644 9.625 -5.969 1.00 94.69 232 ARG A O 1
ATOM 1893 N N . PHE A 1 233 ? -17.187 7.918 -5.841 1.00 94.75 233 PHE A N 1
ATOM 1894 C CA . PHE A 1 233 ? -16.638 8.104 -7.191 1.00 94.75 233 PHE A CA 1
ATOM 1895 C C . PHE A 1 233 ? -17.130 7.087 -8.225 1.00 94.75 233 PHE A C 1
ATOM 1897 O O . PHE A 1 233 ? -17.030 7.349 -9.419 1.00 94.75 233 PHE A O 1
ATOM 1904 N N . GLY A 1 234 ? -17.624 5.922 -7.803 1.00 93.50 234 GLY A N 1
ATOM 1905 C CA . GLY A 1 234 ? -18.109 4.846 -8.678 1.00 93.50 234 GLY A CA 1
ATOM 1906 C C . GLY A 1 234 ? -17.024 4.088 -9.456 1.00 93.50 234 GLY A C 1
ATOM 1907 O O . GLY A 1 234 ? -17.297 3.022 -10.007 1.00 93.50 234 GLY A O 1
ATOM 1908 N N . GLU A 1 235 ? -15.786 4.589 -9.486 1.00 93.75 235 GLU A N 1
ATOM 1909 C CA . GLU A 1 235 ? -14.676 4.006 -10.240 1.00 93.75 235 GLU A CA 1
ATOM 1910 C C . GLU A 1 235 ? -13.416 3.865 -9.376 1.00 93.75 235 GLU A C 1
ATOM 1912 O O . GLU A 1 235 ? -12.932 4.834 -8.790 1.00 93.75 235 GLU A O 1
ATOM 1917 N N . TRP A 1 236 ? -12.828 2.662 -9.347 1.00 94.31 236 TRP A N 1
ATOM 1918 C CA . TRP A 1 236 ? -11.679 2.351 -8.484 1.00 94.31 236 TRP A CA 1
ATOM 1919 C C . TRP A 1 236 ? -10.443 3.210 -8.745 1.00 94.31 236 TRP A C 1
ATOM 1921 O O . TRP A 1 236 ? -9.782 3.626 -7.803 1.00 94.31 236 TRP A O 1
ATOM 1931 N N . HIS A 1 237 ? -10.132 3.521 -10.002 1.00 90.88 237 HIS A N 1
ATOM 1932 C CA . HIS A 1 237 ? -8.961 4.345 -10.310 1.00 90.88 237 HIS A CA 1
ATOM 1933 C C . HIS A 1 237 ? -9.103 5.788 -9.801 1.00 90.88 237 HIS A C 1
ATOM 1935 O O . HIS A 1 237 ? -8.109 6.386 -9.401 1.00 90.88 237 HIS A O 1
ATOM 1941 N N . ILE A 1 238 ? -10.325 6.332 -9.768 1.00 93.31 238 ILE A N 1
ATOM 1942 C CA . ILE A 1 238 ? -10.599 7.649 -9.180 1.00 93.31 238 ILE A CA 1
ATOM 1943 C C . ILE A 1 238 ? -10.598 7.543 -7.652 1.00 93.31 238 ILE A C 1
ATOM 1945 O O . ILE A 1 238 ? -9.992 8.378 -6.989 1.00 93.31 238 ILE A O 1
ATOM 1949 N N . ALA A 1 239 ? -11.207 6.491 -7.097 1.00 94.38 239 ALA A N 1
ATOM 1950 C CA . ALA A 1 239 ? -11.214 6.226 -5.659 1.00 94.38 239 ALA A CA 1
ATOM 1951 C C . ALA A 1 239 ? -9.793 6.120 -5.076 1.00 94.38 239 ALA A C 1
ATOM 1953 O O . ALA A 1 239 ? -9.499 6.744 -4.060 1.00 94.38 239 ALA A O 1
ATOM 1954 N N . LEU A 1 240 ? -8.894 5.386 -5.738 1.00 92.81 240 LEU A N 1
ATOM 1955 C CA . LEU A 1 240 ? -7.498 5.238 -5.317 1.00 92.81 240 LEU A CA 1
ATOM 1956 C C . LEU A 1 240 ? -6.674 6.513 -5.543 1.00 92.81 240 LEU A C 1
ATOM 1958 O O . LEU A 1 240 ? -5.813 6.832 -4.728 1.00 92.81 240 LEU A O 1
ATOM 1962 N N . ALA A 1 241 ? -6.953 7.274 -6.607 1.00 91.31 241 ALA A N 1
ATOM 1963 C CA . ALA A 1 241 ? -6.332 8.583 -6.790 1.00 91.31 241 ALA A CA 1
ATOM 1964 C C . ALA A 1 241 ? -6.723 9.544 -5.656 1.00 91.31 241 ALA A C 1
ATOM 1966 O O . ALA A 1 241 ? -5.854 10.205 -5.096 1.00 91.31 241 ALA A O 1
ATOM 1967 N N . ALA A 1 242 ? -8.008 9.574 -5.285 1.00 89.12 242 ALA A N 1
ATOM 1968 C CA . ALA A 1 242 ? -8.511 10.371 -4.170 1.00 89.12 242 ALA A CA 1
ATOM 1969 C C . ALA A 1 242 ? -7.903 9.932 -2.831 1.00 89.12 242 ALA A C 1
ATOM 1971 O O . ALA A 1 242 ? -7.474 10.779 -2.061 1.00 89.12 242 ALA A O 1
ATOM 1972 N N . PHE A 1 243 ? -7.787 8.624 -2.585 1.00 87.50 243 PHE A N 1
ATOM 1973 C CA . PHE A 1 243 ? -7.131 8.093 -1.387 1.00 87.50 243 PHE A CA 1
ATOM 1974 C C . PHE A 1 243 ? -5.712 8.652 -1.192 1.00 87.50 243 PHE A C 1
ATOM 1976 O O . PHE A 1 243 ? -5.357 9.033 -0.080 1.00 87.50 243 PHE A O 1
ATOM 1983 N N . ASN A 1 244 ? -4.925 8.733 -2.270 1.00 85.88 244 ASN A N 1
ATOM 1984 C CA . ASN A 1 244 ? -3.541 9.199 -2.210 1.00 85.88 244 ASN A CA 1
ATOM 1985 C C . ASN A 1 244 ? -3.415 10.718 -1.981 1.00 85.88 244 ASN A C 1
ATOM 1987 O O . ASN A 1 244 ? -2.494 11.153 -1.292 1.00 85.88 244 ASN A O 1
ATOM 1991 N N . VAL A 1 245 ? -4.314 11.528 -2.555 1.00 80.25 245 VAL A N 1
ATOM 1992 C CA . VAL A 1 245 ? -4.225 13.002 -2.482 1.00 80.25 245 VAL A CA 1
ATOM 1993 C C . VAL A 1 245 ? -5.050 13.633 -1.355 1.00 80.25 245 VAL A C 1
ATOM 1995 O O . VAL A 1 245 ? -4.756 14.769 -0.981 1.00 80.25 245 VAL A O 1
ATOM 1998 N N . GLY A 1 246 ? -6.025 12.903 -0.798 1.00 65.56 246 GLY A N 1
ATOM 1999 C CA . GLY A 1 246 ? -7.000 13.401 0.183 1.00 65.56 246 GLY A CA 1
ATOM 2000 C C . GLY A 1 246 ? -8.264 13.965 -0.458 1.00 65.56 246 GLY A C 1
ATOM 2001 O O . GLY A 1 246 ? -8.168 15.003 -1.148 1.00 65.56 246 GLY A O 1
#